Protein AF-A0A2E2VAG7-F1 (afdb_monomer)

Foldseek 3Di:
DDDDDDDDDDDDDDDDDPDDDPPQDQFLVRRGPDDWHQAPVRDTGNDVVPRFDQAPVRDTNDDWHAECQRDTNFPWHQFPVRDIFGQDPQQFTDDPQAARVRHGPDPWHQEPLRDTVDPALPAQLGNDHADPQADHNVRFHQELVRDTNDDWHQAPVRDTNDDWHQEPLRDTNDPADDPQAHNVRFGNADDPQADPSQAHPVRHRVDPCPPPPPPPWLQPDPEQEWEDDPQWIKHAYQFKFQKKKWAFAPKAFPAKADDLLVVQQWDWGADPRMIITHHPVSGIRGHGIDTNIGTDIPDGTPAIHPIWTDGSPPDPPDTDHHGYDDD

Nearest PDB structures (foldseek):
  2rtt-assembly1_A  TM=4.600E-01  e=1.835E-01  Streptomyces coelicolor
  8cgw-assembly2_B  TM=4.392E-01  e=5.163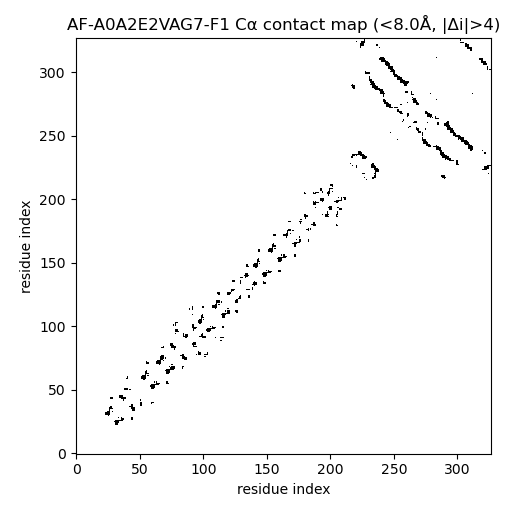E+00  Homo sapiens
  6tct-assembly2_C  TM=3.185E-01  e=1.763E+00  Vibrio cholerae O1 biovar El Tor str. N16961

Solvent-accessible surface area (backbone atoms only — not comparable to full-atom values): 19056 Å² total; per-residue (Å²): 137,85,86,87,87,89,84,85,91,78,87,81,89,86,79,80,88,86,76,87,76,84,76,83,44,61,20,67,82,70,37,78,73,45,78,31,45,58,38,86,70,70,52,59,41,77,57,81,86,74,52,57,50,70,20,64,81,74,35,57,60,46,86,43,46,62,25,66,56,70,40,61,65,47,76,25,36,45,42,75,84,71,45,72,44,61,45,48,98,74,64,34,32,86,54,95,58,28,12,17,86,56,37,66,80,46,84,46,44,65,31,89,61,62,31,56,66,41,84,35,59,71,35,100,51,30,71,41,74,70,54,91,81,35,67,44,78,87,66,30,38,58,22,65,80,68,37,68,60,46,84,42,44,61,22,65,80,69,35,58,63,46,84,42,45,62,29,92,58,70,38,59,62,48,87,44,46,56,93,54,33,39,74,86,70,46,49,66,27,83,58,97,66,33,54,98,62,7,26,13,91,66,69,36,68,61,40,86,47,80,79,56,62,89,63,82,59,21,68,75,47,60,81,35,25,35,38,76,57,96,36,36,29,27,27,12,34,90,53,38,39,38,29,40,36,30,32,50,36,71,33,53,53,80,35,44,50,49,43,45,37,42,75,35,56,33,54,50,46,49,56,96,34,31,39,40,33,40,29,95,82,73,36,52,35,75,52,46,54,39,48,42,33,32,42,46,52,82,46,72,59,76,45,59,41,80,56,44,46,36,51,76,78,80,49,96,85,60,66,66,78,52,42,62,60,78,135

Structure (mmCIF, N/CA/C/O backbone):
data_AF-A0A2E2VAG7-F1
#
_entry.id   AF-A0A2E2VAG7-F1
#
loop_
_atom_site.group_PDB
_atom_site.id
_atom_site.type_symbol
_atom_site.label_atom_id
_atom_site.label_alt_id
_atom_site.label_comp_id
_atom_site.label_asym_id
_atom_site.label_entity_id
_atom_site.label_seq_id
_atom_site.pdbx_PDB_ins_code
_atom_site.Cartn_x
_atom_site.Cartn_y
_atom_site.Cartn_z
_atom_site.occupancy
_atom_site.B_iso_or_equiv
_atom_site.auth_seq_id
_atom_site.auth_comp_id
_atom_site.auth_asym_id
_atom_site.auth_atom_id
_atom_site.pdbx_PDB_model_num
ATOM 1 N N . MET A 1 1 ? 89.274 -38.532 -57.440 1.00 37.31 1 MET A N 1
ATOM 2 C CA . MET A 1 1 ? 90.707 -38.163 -57.348 1.00 37.31 1 MET A CA 1
ATOM 3 C C . MET A 1 1 ? 90.871 -37.361 -56.057 1.00 37.31 1 MET A C 1
ATOM 5 O O . MET A 1 1 ? 90.337 -36.273 -55.999 1.00 37.31 1 MET A O 1
ATOM 9 N N . LYS A 1 2 ? 91.144 -38.018 -54.922 1.00 40.34 2 LYS A N 1
ATOM 10 C CA . LYS A 1 2 ? 92.457 -38.298 -54.288 1.00 40.34 2 LYS A CA 1
ATOM 11 C C . LYS A 1 2 ? 92.964 -37.155 -53.372 1.00 40.34 2 LYS A C 1
ATOM 13 O O . LYS A 1 2 ? 93.271 -36.086 -53.870 1.00 40.34 2 LYS A O 1
ATOM 18 N N . ASN A 1 3 ? 93.170 -37.525 -52.096 1.00 38.41 3 ASN A N 1
ATOM 19 C CA . ASN A 1 3 ? 94.048 -36.958 -51.044 1.00 38.41 3 ASN A CA 1
ATOM 20 C C . ASN A 1 3 ? 93.549 -35.707 -50.283 1.00 38.41 3 ASN A C 1
ATOM 22 O O . ASN A 1 3 ? 93.323 -34.685 -50.905 1.00 38.41 3 ASN A O 1
ATOM 26 N N . LEU A 1 4 ? 93.256 -35.682 -48.970 1.00 42.50 4 LEU A N 1
ATOM 27 C CA . LEU A 1 4 ? 93.821 -36.276 -47.733 1.00 42.50 4 LEU A CA 1
ATOM 28 C C . LEU A 1 4 ? 94.943 -35.425 -47.069 1.00 42.50 4 LEU A C 1
ATOM 30 O O . LEU A 1 4 ? 96.092 -35.508 -47.478 1.00 42.50 4 LEU A O 1
ATOM 34 N N . LYS A 1 5 ? 94.565 -34.765 -45.951 1.00 45.06 5 LYS A N 1
ATOM 35 C CA . LYS A 1 5 ? 95.261 -34.633 -44.640 1.00 45.06 5 LYS A CA 1
ATOM 36 C C . LYS A 1 5 ? 96.393 -33.602 -44.369 1.00 45.06 5 LYS A C 1
ATOM 38 O O . LYS A 1 5 ? 97.472 -33.674 -44.932 1.00 45.06 5 LYS A O 1
ATOM 43 N N . TYR A 1 6 ? 96.133 -32.836 -43.293 1.00 46.31 6 TYR A N 1
ATOM 44 C CA . TYR A 1 6 ? 96.991 -32.408 -42.160 1.00 46.31 6 TYR A CA 1
ATOM 45 C C . TYR A 1 6 ? 98.173 -31.433 -42.338 1.00 46.31 6 TYR A C 1
ATOM 47 O O . TYR A 1 6 ? 99.215 -31.797 -42.868 1.00 46.31 6 TYR A O 1
ATOM 55 N N . LEU A 1 7 ? 98.058 -30.278 -41.658 1.00 43.97 7 LEU A N 1
ATOM 56 C CA . LEU A 1 7 ? 99.143 -29.570 -40.947 1.00 43.97 7 LEU A CA 1
ATOM 57 C C . LEU A 1 7 ? 98.516 -28.614 -39.892 1.00 43.97 7 LEU A C 1
ATOM 59 O O . LEU A 1 7 ? 98.068 -27.529 -40.229 1.00 43.97 7 LEU A O 1
ATOM 63 N N . TYR A 1 8 ? 98.068 -29.093 -38.726 1.00 41.84 8 TYR A N 1
ATOM 64 C CA . TYR A 1 8 ? 98.728 -28.990 -37.406 1.00 41.84 8 TYR A CA 1
ATOM 65 C C . TYR A 1 8 ? 99.613 -27.741 -37.139 1.00 41.84 8 TYR A C 1
ATOM 67 O O . TYR A 1 8 ? 100.732 -27.657 -37.627 1.00 41.84 8 TYR A O 1
ATOM 75 N N . LEU A 1 9 ? 99.127 -26.908 -36.200 1.00 39.28 9 LEU A N 1
ATOM 76 C CA . LEU A 1 9 ? 99.807 -26.485 -34.955 1.00 39.28 9 LEU A CA 1
ATOM 77 C C . LEU A 1 9 ? 100.719 -25.234 -34.928 1.00 39.28 9 LEU A C 1
ATOM 79 O O . LEU A 1 9 ? 101.898 -25.303 -35.246 1.00 39.28 9 LEU A O 1
ATOM 83 N N . LEU A 1 10 ? 100.186 -24.157 -34.336 1.00 43.03 10 LEU A N 1
ATOM 84 C CA . LEU A 1 10 ? 100.815 -23.300 -33.305 1.00 43.03 10 LEU A CA 1
ATOM 85 C C . LEU A 1 10 ? 99.635 -22.540 -32.629 1.00 43.03 10 LEU A C 1
ATOM 87 O O . LEU A 1 10 ? 98.977 -21.757 -33.301 1.00 43.03 10 LEU A O 1
ATOM 91 N N . LEU A 1 11 ? 99.110 -22.868 -31.434 1.00 40.28 11 LEU A N 1
ATOM 92 C CA . LEU A 1 11 ? 99.683 -22.667 -30.086 1.00 40.28 11 LEU A CA 1
ATOM 93 C C . LEU A 1 11 ? 100.494 -21.346 -30.016 1.00 40.28 11 LEU A C 1
ATOM 95 O O . LEU A 1 11 ? 101.450 -21.216 -30.760 1.00 40.28 11 LEU A O 1
ATOM 99 N N . ILE A 1 12 ? 100.282 -20.359 -29.140 1.00 42.38 12 ILE A N 1
ATOM 100 C CA . ILE A 1 12 ? 99.463 -20.222 -27.932 1.00 42.38 12 ILE A CA 1
ATOM 101 C C . ILE A 1 12 ? 99.608 -18.747 -27.449 1.00 42.38 12 ILE A C 1
ATOM 103 O O . ILE A 1 12 ? 100.627 -18.124 -27.731 1.00 42.38 12 ILE A O 1
ATOM 107 N N . LEU A 1 13 ? 98.637 -18.244 -26.672 1.00 42.53 13 LEU A N 1
ATOM 108 C CA . LEU A 1 13 ? 98.739 -17.147 -25.680 1.00 42.53 13 LEU A CA 1
ATOM 109 C C . LEU A 1 13 ? 98.956 -15.683 -26.128 1.00 42.53 13 LEU A C 1
ATOM 111 O O . LEU A 1 13 ? 100.083 -15.207 -26.217 1.00 42.53 13 LEU A O 1
ATOM 115 N N . ILE A 1 14 ? 97.867 -14.903 -26.104 1.00 41.22 14 ILE A N 1
ATOM 116 C CA . ILE A 1 14 ? 97.858 -13.655 -25.322 1.00 41.22 14 ILE A CA 1
ATOM 117 C C . ILE A 1 14 ? 96.648 -13.716 -24.380 1.00 41.22 14 ILE A C 1
ATOM 119 O O . ILE A 1 14 ? 95.498 -13.658 -24.810 1.00 41.22 14 ILE A O 1
ATOM 123 N N . PHE A 1 15 ? 96.938 -13.920 -23.094 1.00 43.25 15 PHE A N 1
ATOM 124 C CA . PHE A 1 15 ? 96.010 -13.725 -21.985 1.00 43.25 15 PHE A CA 1
ATOM 125 C C . PHE A 1 15 ? 95.628 -12.241 -21.879 1.00 43.25 15 PHE A C 1
ATOM 127 O O . PHE A 1 15 ? 96.484 -11.370 -21.992 1.00 43.25 15 PHE A O 1
ATOM 134 N N . THR A 1 16 ? 94.340 -12.016 -21.610 1.00 50.53 16 THR A N 1
ATOM 135 C CA . THR A 1 16 ? 93.775 -10.943 -20.773 1.00 50.53 16 THR A CA 1
ATOM 136 C C . THR A 1 16 ? 94.294 -9.518 -20.964 1.00 50.53 16 THR A C 1
ATOM 138 O O . THR A 1 16 ? 95.325 -9.139 -20.425 1.00 50.53 16 THR A O 1
ATOM 141 N N . ASN A 1 17 ? 93.429 -8.689 -21.544 1.00 43.12 17 ASN A N 1
ATOM 142 C CA . ASN A 1 17 ? 93.014 -7.444 -20.900 1.00 43.12 17 ASN A CA 1
ATOM 143 C C . ASN A 1 17 ? 91.488 -7.355 -21.004 1.00 43.12 17 ASN A C 1
ATOM 145 O O . ASN A 1 17 ? 90.938 -6.670 -21.859 1.00 43.12 17 ASN A O 1
ATOM 149 N N . CYS A 1 18 ? 90.806 -8.131 -20.160 1.00 52.41 18 CYS A N 1
ATOM 150 C CA . CYS A 1 18 ? 89.467 -7.769 -19.729 1.00 52.41 18 CYS A CA 1
ATOM 151 C C . CYS A 1 18 ? 89.670 -6.967 -18.448 1.00 52.41 18 CYS A C 1
ATOM 153 O O . CYS A 1 18 ? 89.796 -7.537 -17.372 1.00 52.41 18 CYS A O 1
ATOM 155 N N . GLU A 1 19 ? 89.784 -5.656 -18.596 1.00 51.44 19 GLU A N 1
ATOM 156 C CA . GLU A 1 19 ? 89.452 -4.743 -17.519 1.00 51.44 19 GLU A CA 1
ATOM 157 C C . GLU A 1 19 ? 88.566 -3.637 -18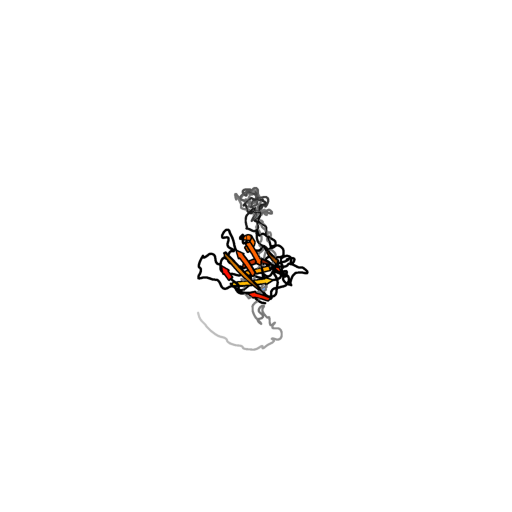.096 1.00 51.44 19 GLU A C 1
ATOM 159 O O . GLU A 1 19 ? 89.010 -2.783 -18.861 1.00 51.44 19 GLU A O 1
ATOM 164 N N . ASN A 1 20 ? 87.305 -3.709 -17.649 1.00 50.25 20 ASN A N 1
ATOM 165 C CA . ASN A 1 20 ? 86.349 -2.616 -17.459 1.00 50.25 20 ASN A CA 1
ATOM 166 C C . ASN A 1 20 ? 85.576 -2.220 -18.734 1.00 50.25 20 ASN A C 1
ATOM 168 O O . ASN A 1 20 ? 85.948 -1.290 -19.436 1.00 50.25 20 ASN A O 1
ATOM 172 N N . ASN A 1 21 ? 84.471 -2.881 -19.097 1.00 51.72 21 ASN A N 1
ATOM 173 C CA . ASN A 1 21 ? 83.234 -2.903 -18.308 1.00 51.72 21 ASN A CA 1
ATOM 174 C C . ASN A 1 21 ? 82.271 -3.995 -18.844 1.00 51.72 21 ASN A C 1
ATOM 176 O O . ASN A 1 21 ? 81.674 -3.774 -19.900 1.00 51.72 21 ASN A O 1
ATOM 180 N N . PRO A 1 22 ? 82.084 -5.162 -18.193 1.00 56.25 22 PRO A N 1
ATOM 181 C CA . PRO A 1 22 ? 80.921 -5.979 -18.489 1.00 56.25 22 PRO A CA 1
ATOM 182 C C . PRO A 1 22 ? 79.766 -5.252 -17.813 1.00 56.25 22 PRO A C 1
ATOM 184 O O . PRO A 1 22 ? 79.641 -5.297 -16.590 1.00 56.25 22 PRO A O 1
ATOM 187 N N . THR A 1 23 ? 78.961 -4.511 -18.570 1.00 59.12 23 THR A N 1
ATOM 188 C CA . THR A 1 23 ? 77.693 -4.035 -18.026 1.00 59.12 23 THR A CA 1
ATOM 189 C C . THR A 1 23 ? 76.886 -5.280 -17.704 1.00 59.12 23 THR A C 1
ATOM 191 O O . THR A 1 23 ? 76.315 -5.905 -18.593 1.00 59.12 23 THR A O 1
ATOM 194 N N . ILE A 1 24 ? 76.934 -5.679 -16.436 1.00 63.16 24 ILE A N 1
ATOM 195 C CA . ILE A 1 24 ? 75.985 -6.584 -15.816 1.00 63.16 24 ILE A CA 1
ATOM 196 C C . ILE A 1 24 ? 74.631 -5.927 -16.075 1.00 63.16 24 ILE A C 1
ATOM 198 O O . ILE A 1 24 ? 74.297 -4.933 -15.434 1.00 63.16 24 ILE A O 1
ATOM 202 N N . TYR A 1 25 ? 73.933 -6.396 -17.105 1.00 72.50 25 TYR A N 1
ATOM 203 C CA . TYR A 1 25 ? 72.609 -5.910 -17.447 1.00 72.50 25 TYR A CA 1
ATOM 204 C C . TYR A 1 25 ? 71.606 -6.882 -16.851 1.00 72.50 25 TYR A C 1
ATOM 206 O O . TYR A 1 25 ? 71.709 -8.098 -17.029 1.00 72.50 25 TYR A O 1
ATOM 214 N N . THR A 1 26 ? 70.691 -6.333 -16.073 1.00 82.06 26 THR A N 1
ATOM 215 C CA . THR A 1 26 ? 69.563 -7.065 -15.524 1.00 82.06 26 THR A CA 1
ATOM 216 C C . THR A 1 26 ? 68.420 -6.907 -16.514 1.00 82.06 26 THR A C 1
ATOM 218 O O . THR A 1 26 ? 68.099 -5.778 -16.880 1.00 82.06 26 THR A O 1
ATOM 221 N N . ASP A 1 27 ? 67.861 -8.024 -16.972 1.00 83.94 27 ASP A N 1
ATOM 222 C CA . ASP A 1 27 ? 66.704 -8.021 -17.866 1.00 83.94 27 ASP A CA 1
ATOM 223 C C . ASP A 1 27 ? 65.455 -7.491 -17.137 1.00 83.94 27 ASP A C 1
ATOM 225 O O . ASP A 1 27 ? 65.472 -7.293 -15.917 1.00 83.94 27 ASP A O 1
ATOM 229 N N . CYS A 1 28 ? 64.362 -7.228 -17.851 1.00 86.06 28 CYS A N 1
ATOM 230 C CA . CYS A 1 28 ? 63.181 -6.615 -17.230 1.00 86.06 28 CYS A CA 1
ATOM 231 C C . CYS A 1 28 ? 62.482 -7.520 -16.179 1.00 86.06 28 CYS A C 1
ATOM 233 O O . CYS A 1 28 ? 61.640 -7.035 -15.425 1.00 86.06 28 CYS A O 1
ATOM 235 N N . GLN A 1 29 ? 62.853 -8.809 -16.061 1.00 87.50 29 GLN A N 1
ATOM 236 C CA . GLN A 1 29 ? 62.373 -9.732 -15.015 1.00 87.50 29 GLN A CA 1
ATOM 237 C C . GLN A 1 29 ? 63.298 -9.774 -13.790 1.00 87.50 29 GLN A C 1
ATOM 239 O O . GLN A 1 29 ? 63.061 -10.534 -12.847 1.00 87.50 29 GLN A O 1
ATOM 244 N N . GLY A 1 30 ? 64.361 -8.969 -13.773 1.00 83.38 30 GLY A N 1
ATOM 245 C CA . GLY A 1 30 ? 65.314 -8.947 -12.670 1.00 83.38 30 GLY A CA 1
ATOM 246 C C . GLY A 1 30 ? 66.423 -9.999 -12.784 1.00 83.38 30 GLY A C 1
ATOM 247 O O . GLY A 1 30 ? 67.167 -10.187 -11.818 1.00 83.38 30 GLY A O 1
ATOM 248 N N . ILE A 1 31 ? 66.573 -10.681 -13.928 1.00 85.62 31 ILE A N 1
ATOM 249 C CA . ILE A 1 31 ? 67.579 -11.730 -14.122 1.00 85.62 31 ILE A CA 1
ATOM 250 C C . ILE A 1 31 ? 68.865 -11.126 -14.688 1.00 85.62 31 ILE A C 1
ATOM 252 O O . ILE A 1 31 ? 68.907 -10.549 -15.776 1.00 85.62 31 ILE A O 1
ATOM 256 N N . THR A 1 32 ? 69.964 -11.303 -13.957 1.00 86.06 32 THR A N 1
ATOM 257 C CA . THR A 1 32 ? 71.296 -10.888 -14.400 1.00 86.06 32 THR A CA 1
ATOM 258 C C . THR A 1 32 ? 71.714 -11.638 -15.668 1.00 86.06 32 THR A C 1
ATOM 260 O O . THR A 1 32 ? 71.835 -12.863 -15.648 1.00 86.06 32 THR A O 1
ATOM 263 N N . ASN A 1 33 ? 72.002 -10.904 -16.745 1.00 79.19 33 ASN A N 1
ATOM 264 C CA . ASN A 1 33 ? 72.245 -11.417 -18.101 1.00 79.19 33 ASN A CA 1
ATOM 265 C C . ASN A 1 33 ? 71.057 -12.188 -18.715 1.00 79.19 33 ASN A C 1
ATOM 267 O O . ASN A 1 33 ? 71.270 -13.048 -19.572 1.00 79.19 33 ASN A O 1
ATOM 271 N N . GLY A 1 34 ? 69.826 -11.922 -18.270 1.00 78.31 34 GLY A N 1
ATOM 272 C CA . GLY A 1 34 ? 68.623 -12.435 -18.927 1.00 78.31 34 GLY A CA 1
ATOM 273 C C . GLY A 1 34 ? 68.382 -11.793 -20.304 1.00 78.31 34 GLY A C 1
ATOM 274 O O . GLY A 1 34 ? 69.034 -10.810 -20.662 1.00 78.31 34 GLY A O 1
ATOM 275 N N . LEU A 1 35 ? 67.481 -12.388 -21.094 1.00 83.69 35 LEU A N 1
ATOM 276 C CA . LEU A 1 35 ? 67.161 -11.950 -22.465 1.00 83.69 35 LEU A CA 1
ATOM 277 C C . LEU A 1 35 ? 65.801 -11.248 -22.577 1.00 83.69 35 LEU A C 1
ATOM 279 O O . LEU A 1 35 ? 65.440 -10.848 -23.677 1.00 83.69 35 LEU A O 1
ATOM 283 N N . SER A 1 36 ? 65.047 -11.130 -21.482 1.00 85.06 36 SER A N 1
ATOM 284 C CA . SER A 1 36 ? 63.710 -10.532 -21.508 1.00 85.06 36 SER A CA 1
ATOM 285 C C . SER A 1 36 ? 63.811 -9.017 -21.684 1.00 85.06 36 SER A C 1
ATOM 287 O O . SER A 1 36 ? 64.532 -8.344 -20.940 1.00 85.06 36 SER A O 1
ATOM 289 N N . ILE A 1 37 ? 63.094 -8.473 -22.658 1.00 83.62 37 ILE A N 1
ATOM 290 C CA . ILE A 1 37 ? 63.049 -7.047 -22.968 1.00 83.62 37 ILE A CA 1
ATOM 291 C C . ILE A 1 37 ? 61.619 -6.572 -22.720 1.00 83.62 37 ILE A C 1
ATOM 293 O O . ILE A 1 37 ? 60.661 -7.259 -23.050 1.00 83.62 37 ILE A O 1
ATOM 297 N N . GLU A 1 38 ? 61.484 -5.418 -22.074 1.00 85.19 38 GLU A N 1
ATOM 298 C CA . GLU A 1 38 ? 60.178 -4.804 -21.856 1.00 85.19 38 GLU A CA 1
ATOM 299 C C . GLU A 1 38 ? 59.708 -4.198 -23.181 1.00 85.19 38 GLU A C 1
ATOM 301 O O . GLU A 1 38 ? 60.416 -3.370 -23.765 1.00 85.19 38 GLU A O 1
ATOM 306 N N . ASP A 1 39 ? 58.551 -4.639 -23.673 1.00 85.44 39 ASP A N 1
ATOM 307 C CA . ASP A 1 39 ? 57.909 -4.052 -24.842 1.00 85.44 39 ASP A CA 1
ATOM 308 C C . ASP A 1 39 ? 57.373 -2.642 -24.524 1.00 85.44 39 ASP A C 1
ATOM 310 O O . ASP A 1 39 ? 57.364 -2.175 -23.381 1.00 85.44 39 ASP A O 1
ATOM 314 N N . ASN A 1 40 ? 56.898 -1.921 -25.540 1.00 84.88 40 ASN A N 1
ATOM 315 C CA . ASN A 1 40 ? 56.401 -0.553 -25.345 1.00 84.88 40 ASN A CA 1
ATOM 316 C C . ASN A 1 40 ? 55.066 -0.473 -24.570 1.00 84.88 40 ASN A C 1
ATOM 318 O O . ASN A 1 40 ? 54.562 0.631 -24.348 1.00 84.88 40 ASN A O 1
ATOM 322 N N . CYS A 1 41 ? 54.507 -1.613 -24.153 1.00 84.88 41 CYS A N 1
ATOM 323 C CA . CYS A 1 41 ? 53.318 -1.740 -23.316 1.00 84.88 41 CYS A CA 1
ATOM 324 C C . CYS A 1 41 ? 53.622 -2.250 -21.903 1.00 84.88 41 CYS A C 1
ATOM 326 O O . CYS A 1 41 ? 52.697 -2.411 -21.102 1.00 84.88 41 CYS A O 1
ATOM 328 N N . GLY A 1 42 ? 54.897 -2.453 -21.567 1.00 83.06 42 GLY A N 1
ATOM 329 C CA . GLY A 1 42 ? 55.330 -2.888 -20.244 1.00 83.06 42 GLY A CA 1
ATOM 330 C C . GLY A 1 42 ? 55.285 -4.402 -20.032 1.00 83.06 42 GLY A C 1
ATOM 331 O O . GLY A 1 42 ? 55.404 -4.859 -18.892 1.00 83.06 42 GLY A O 1
ATOM 332 N N . ILE A 1 43 ? 55.094 -5.198 -21.089 1.00 86.94 43 ILE A N 1
ATOM 333 C CA . ILE A 1 43 ? 55.193 -6.656 -21.010 1.00 86.94 43 ILE A CA 1
ATOM 334 C C . ILE A 1 43 ? 56.657 -7.040 -21.151 1.00 86.94 43 ILE A C 1
ATOM 336 O O . ILE A 1 43 ? 57.343 -6.673 -22.097 1.00 86.94 43 ILE A O 1
ATOM 340 N N . CYS A 1 44 ? 57.141 -7.780 -20.165 1.00 89.12 44 CYS A N 1
ATOM 341 C CA . CYS A 1 44 ? 58.526 -8.186 -20.087 1.00 89.12 44 CYS A CA 1
ATOM 342 C C . CYS A 1 44 ? 58.693 -9.661 -20.463 1.00 89.12 44 CYS A C 1
ATOM 344 O O . CYS A 1 44 ? 58.575 -10.550 -19.607 1.00 89.12 44 CYS A O 1
ATOM 346 N N . ASP A 1 45 ? 59.008 -9.921 -21.728 1.00 85.69 45 ASP A N 1
ATOM 347 C CA . ASP A 1 45 ? 59.354 -11.252 -22.220 1.00 85.69 45 ASP A CA 1
ATOM 348 C C . ASP A 1 45 ? 60.334 -11.185 -23.414 1.00 85.69 45 ASP A C 1
ATOM 350 O O . ASP A 1 45 ? 61.102 -10.237 -23.538 1.00 85.69 45 ASP A O 1
ATOM 354 N N . ASN A 1 46 ? 60.455 -12.253 -24.201 1.00 87.06 46 ASN A N 1
ATOM 355 C CA . ASN A 1 46 ? 61.361 -12.326 -25.356 1.00 87.06 46 ASN A CA 1
ATOM 356 C C . ASN A 1 46 ? 60.634 -12.920 -26.578 1.00 87.06 46 ASN A C 1
ATOM 358 O O . ASN A 1 46 ? 61.259 -13.539 -27.444 1.00 87.06 46 ASN A O 1
ATOM 362 N N . ASP A 1 47 ? 59.305 -12.824 -26.600 1.00 84.06 47 ASP A N 1
ATOM 363 C CA . ASP A 1 47 ? 58.455 -13.290 -27.683 1.00 84.06 47 ASP A CA 1
ATOM 364 C C . ASP A 1 47 ? 57.985 -12.099 -28.529 1.00 84.06 47 ASP A C 1
ATOM 366 O O . ASP A 1 47 ? 56.918 -11.553 -28.295 1.00 84.06 47 ASP A O 1
ATOM 370 N N . PRO A 1 48 ? 58.695 -11.740 -29.611 1.00 83.56 48 PRO A N 1
ATOM 371 C CA . PRO A 1 48 ? 58.329 -10.578 -30.419 1.00 83.56 48 PRO A CA 1
ATOM 372 C C . PRO A 1 48 ? 56.970 -10.709 -31.135 1.00 83.56 48 PRO A C 1
ATOM 374 O O . PRO A 1 48 ? 56.578 -9.817 -31.884 1.00 83.56 48 PRO A O 1
ATOM 377 N N . THR A 1 49 ? 56.272 -11.844 -31.006 1.00 85.81 49 THR A N 1
ATOM 378 C CA . THR A 1 49 ? 54.939 -12.045 -31.587 1.00 85.81 49 THR A CA 1
ATOM 379 C C . THR A 1 49 ? 53.807 -11.500 -30.722 1.00 85.81 49 THR A C 1
ATOM 381 O O . THR A 1 49 ? 52.711 -11.296 -31.249 1.00 85.81 49 THR A O 1
ATOM 384 N N . ASN A 1 50 ? 54.053 -11.268 -29.430 1.00 79.44 50 ASN A N 1
ATOM 385 C CA . ASN A 1 50 ? 53.089 -10.656 -28.520 1.00 79.44 50 ASN A CA 1
ATOM 386 C C . ASN A 1 50 ? 53.413 -9.184 -28.203 1.00 79.44 50 ASN A C 1
ATOM 388 O O . ASN A 1 50 ? 52.583 -8.533 -27.565 1.00 79.44 50 ASN A O 1
ATOM 392 N N . ASP A 1 51 ? 54.549 -8.674 -28.699 1.00 85.31 51 ASP A N 1
ATOM 393 C CA . ASP A 1 51 ? 54.916 -7.261 -28.654 1.00 85.31 51 ASP A CA 1
ATOM 394 C C . ASP A 1 51 ? 53.756 -6.409 -29.168 1.00 85.31 51 ASP A C 1
ATOM 396 O O . ASP A 1 51 ? 53.274 -6.561 -30.300 1.00 85.31 51 ASP A O 1
ATOM 400 N N . CYS A 1 52 ? 53.304 -5.479 -28.336 1.00 86.19 52 CYS A N 1
ATOM 401 C CA . CYS A 1 52 ? 52.203 -4.625 -28.729 1.00 86.19 52 CYS A CA 1
ATOM 402 C C . CYS A 1 52 ? 52.583 -3.714 -29.908 1.00 86.19 52 CYS A C 1
ATOM 404 O O . CYS A 1 52 ? 53.712 -3.237 -30.031 1.00 86.19 52 CYS A O 1
ATOM 406 N N . THR A 1 53 ? 51.620 -3.432 -30.786 1.00 88.69 53 THR A N 1
ATOM 407 C CA . THR A 1 53 ? 51.808 -2.534 -31.930 1.00 88.69 53 THR A CA 1
ATOM 408 C C . THR A 1 53 ? 51.232 -1.154 -31.659 1.00 88.69 53 THR A C 1
ATOM 410 O O . THR A 1 53 ? 50.360 -0.972 -30.809 1.00 88.69 53 THR A O 1
ATOM 413 N N . LEU A 1 54 ? 51.717 -0.172 -32.410 1.00 88.75 54 LEU A N 1
ATOM 414 C CA . LEU A 1 54 ? 51.186 1.179 -32.386 1.00 88.75 54 LEU A CA 1
ATOM 415 C C . LEU A 1 54 ? 49.829 1.227 -33.100 1.00 88.75 54 LEU A C 1
ATOM 417 O O . LEU A 1 54 ? 49.722 0.785 -34.244 1.00 88.75 54 LEU A O 1
ATOM 421 N N . ASP A 1 55 ? 48.818 1.788 -32.447 1.00 88.50 55 ASP A N 1
ATOM 422 C CA . ASP A 1 55 ? 47.548 2.103 -33.094 1.00 88.50 55 ASP A CA 1
ATOM 423 C C . ASP A 1 55 ? 47.649 3.387 -33.942 1.00 88.50 55 ASP A C 1
ATOM 425 O O . ASP A 1 55 ? 48.667 4.090 -33.937 1.00 88.50 55 ASP A O 1
ATOM 429 N N . CYS A 1 56 ? 46.598 3.728 -34.693 1.00 90.88 56 CYS A N 1
ATOM 430 C CA . CYS A 1 56 ? 46.647 4.908 -35.564 1.00 90.88 56 CYS A CA 1
ATOM 431 C C . CYS A 1 56 ? 46.740 6.254 -34.807 1.00 90.88 56 CYS A C 1
ATOM 433 O O . CYS A 1 56 ? 47.049 7.274 -35.425 1.00 90.88 56 CYS A O 1
ATOM 435 N N . ASN A 1 57 ? 46.517 6.268 -33.484 1.00 90.50 57 ASN A N 1
ATOM 436 C CA . ASN A 1 57 ? 46.652 7.433 -32.605 1.00 90.50 57 ASN A CA 1
ATOM 437 C C . ASN A 1 57 ? 48.032 7.510 -31.941 1.00 90.50 57 ASN A C 1
ATOM 439 O O . ASN A 1 57 ? 48.260 8.342 -31.061 1.00 90.50 57 ASN A O 1
ATOM 443 N N . ASN A 1 58 ? 48.976 6.681 -32.380 1.00 87.62 58 ASN A N 1
ATOM 444 C CA . ASN A 1 58 ? 50.302 6.565 -31.792 1.00 87.62 58 ASN A CA 1
ATOM 445 C C . ASN A 1 58 ? 50.289 6.063 -30.338 1.00 87.62 58 ASN A C 1
ATOM 447 O O . ASN A 1 58 ? 51.181 6.409 -29.560 1.00 87.62 58 ASN A O 1
ATOM 451 N N . THR A 1 59 ? 49.307 5.235 -29.971 1.00 89.75 59 THR A N 1
ATOM 452 C CA . THR A 1 59 ? 49.251 4.573 -28.663 1.00 89.75 59 THR A CA 1
ATOM 453 C C . THR A 1 59 ? 49.657 3.110 -28.803 1.00 89.75 59 THR A C 1
ATOM 455 O O . THR A 1 59 ? 49.073 2.358 -29.582 1.00 89.75 59 THR A O 1
ATOM 458 N N . TRP A 1 60 ? 50.677 2.694 -28.052 1.00 88.19 60 TRP A N 1
ATOM 459 C CA . TRP A 1 60 ? 51.123 1.301 -28.008 1.00 88.19 60 TRP A CA 1
ATOM 460 C C . TRP A 1 60 ? 50.059 0.423 -27.343 1.00 88.19 60 TRP A C 1
ATOM 462 O O . TRP A 1 60 ? 49.564 0.759 -26.268 1.00 88.19 60 TRP A O 1
ATOM 472 N N . GLY A 1 61 ? 49.669 -0.668 -28.008 1.00 84.00 61 GLY A N 1
ATOM 473 C CA . GLY A 1 61 ? 48.614 -1.572 -27.536 1.00 84.00 61 GLY A CA 1
ATOM 474 C C . GLY A 1 61 ? 47.196 -0.995 -27.620 1.00 84.00 61 GLY A C 1
ATOM 475 O O . GLY A 1 61 ? 46.262 -1.593 -27.088 1.00 84.00 61 GLY A O 1
ATOM 476 N N . GLY A 1 62 ? 47.022 0.161 -28.267 1.00 85.00 62 GLY A N 1
ATOM 477 C CA . GLY A 1 62 ? 45.708 0.734 -28.536 1.00 85.00 62 GLY A CA 1
ATOM 478 C C . GLY A 1 62 ? 44.939 -0.043 -29.611 1.00 85.00 62 GLY A C 1
ATOM 479 O O . GLY A 1 62 ? 45.511 -0.816 -30.377 1.00 85.00 62 GLY A O 1
ATOM 480 N N . THR A 1 63 ? 43.626 0.174 -29.678 1.00 88.38 63 THR A N 1
ATOM 481 C CA . THR A 1 63 ? 42.726 -0.496 -30.637 1.00 88.38 63 THR A CA 1
ATOM 482 C C . THR A 1 63 ? 42.198 0.449 -31.718 1.00 88.38 63 THR A C 1
ATOM 484 O O . THR A 1 63 ? 41.241 0.108 -32.408 1.00 88.38 63 THR A O 1
ATOM 487 N N . SER A 1 64 ? 42.740 1.667 -31.833 1.00 90.81 64 SER A N 1
ATOM 488 C CA . SER A 1 64 ? 42.251 2.647 -32.808 1.00 90.81 64 SER A CA 1
ATOM 489 C C . SER A 1 64 ? 42.686 2.260 -34.225 1.00 90.81 64 SER A C 1
ATOM 491 O O . SER A 1 64 ? 43.882 2.098 -34.485 1.00 90.81 64 SER A O 1
ATOM 493 N N . GLU A 1 65 ? 41.734 2.187 -35.156 1.00 88.62 65 GLU A N 1
ATOM 494 C CA . GLU A 1 65 ? 41.976 1.874 -36.571 1.00 88.62 65 GLU A CA 1
ATOM 495 C C . GLU A 1 65 ? 41.590 3.040 -37.488 1.00 88.62 65 GLU A C 1
ATOM 497 O O . GLU A 1 65 ? 40.786 3.899 -37.122 1.00 88.62 65 GLU A O 1
ATOM 502 N N . TYR A 1 66 ? 42.182 3.091 -38.682 1.00 89.62 66 TYR A N 1
ATOM 503 C CA . TYR A 1 66 ? 41.758 4.032 -39.717 1.00 89.62 66 TYR A CA 1
ATOM 504 C C . TYR A 1 66 ? 40.429 3.584 -40.325 1.00 89.62 66 TYR A C 1
ATOM 506 O O . TYR A 1 66 ? 40.261 2.412 -40.658 1.00 89.62 66 TYR A O 1
ATOM 514 N N . ASP A 1 67 ? 39.518 4.529 -40.524 1.00 89.25 67 ASP A N 1
ATOM 515 C CA . ASP A 1 67 ? 38.290 4.291 -41.277 1.00 89.25 67 ASP A CA 1
ATOM 516 C C . ASP A 1 67 ? 38.531 4.254 -42.799 1.00 89.25 67 ASP A C 1
ATOM 518 O O . ASP A 1 67 ? 39.653 4.435 -43.288 1.00 89.25 67 ASP A O 1
ATOM 522 N N . GLY A 1 68 ? 37.465 4.043 -43.581 1.00 86.81 68 GLY A N 1
ATOM 523 C CA . GLY A 1 68 ? 37.539 4.019 -45.047 1.00 86.81 68 GLY A CA 1
ATOM 524 C C . GLY A 1 68 ? 37.964 5.355 -45.671 1.00 86.81 68 GLY A C 1
ATOM 525 O O . GLY A 1 68 ? 38.338 5.395 -46.841 1.00 86.81 68 GLY A O 1
ATOM 526 N N . CYS A 1 69 ? 37.947 6.435 -44.892 1.00 90.50 69 CYS A N 1
ATOM 527 C CA . CYS A 1 69 ? 38.370 7.773 -45.278 1.00 90.50 69 CYS A CA 1
ATOM 528 C C . CYS A 1 69 ? 39.804 8.115 -44.848 1.00 90.50 69 CYS A C 1
ATOM 530 O O . CYS A 1 69 ? 40.302 9.193 -45.181 1.00 90.50 69 CYS A O 1
ATOM 532 N N . GLY A 1 70 ? 40.480 7.222 -44.121 1.00 87.62 70 GLY A N 1
ATOM 533 C CA . GLY A 1 70 ? 41.827 7.450 -43.609 1.00 87.62 70 GLY A CA 1
ATOM 534 C C . GLY A 1 70 ? 41.877 8.322 -42.352 1.00 87.62 70 GLY A C 1
ATOM 535 O O . GLY A 1 70 ? 42.932 8.878 -42.046 1.00 87.62 70 GLY A O 1
ATOM 536 N N . ILE A 1 71 ? 40.774 8.443 -41.609 1.00 90.56 71 ILE A N 1
ATOM 537 C CA . ILE A 1 71 ? 40.731 9.111 -40.305 1.00 90.56 71 ILE A CA 1
ATOM 538 C C . ILE A 1 71 ? 40.879 8.060 -39.204 1.00 90.56 71 ILE A C 1
ATOM 540 O O . ILE A 1 71 ? 40.162 7.062 -39.170 1.00 90.56 71 ILE A O 1
ATOM 544 N N . CYS A 1 72 ? 41.821 8.281 -38.288 1.00 93.00 72 CYS A N 1
ATOM 545 C CA . CYS A 1 72 ? 42.027 7.393 -37.150 1.00 93.00 72 CYS A CA 1
ATOM 546 C C . CYS A 1 72 ? 40.850 7.461 -36.164 1.00 93.00 72 CYS A C 1
ATOM 548 O O . CYS A 1 72 ? 40.498 8.545 -35.700 1.00 93.00 72 CYS A O 1
ATOM 550 N N . GLY A 1 73 ? 40.257 6.310 -35.836 1.00 86.00 73 GLY A N 1
ATOM 551 C CA . GLY A 1 73 ? 39.085 6.196 -34.964 1.00 86.00 73 GLY A CA 1
ATOM 552 C C . GLY A 1 73 ? 37.801 6.780 -35.562 1.00 86.00 73 GLY A C 1
ATOM 553 O O . GLY A 1 73 ? 36.845 7.019 -34.826 1.00 86.00 73 GLY A O 1
ATOM 554 N N . GLY A 1 74 ? 37.792 7.060 -36.868 1.00 88.62 74 GLY A N 1
ATOM 555 C CA . GLY A 1 74 ? 36.621 7.564 -37.573 1.00 88.62 74 GLY A CA 1
ATOM 556 C C . GLY A 1 74 ? 35.626 6.460 -37.942 1.00 88.62 74 GLY A C 1
ATOM 557 O O . GLY A 1 74 ? 35.854 5.273 -37.714 1.00 88.62 74 GLY A O 1
ATOM 558 N N . SER A 1 75 ? 34.499 6.864 -38.521 1.00 89.44 75 SER A N 1
ATOM 559 C CA . SER A 1 75 ? 33.452 5.968 -39.031 1.00 89.44 75 SER A CA 1
ATOM 560 C C . SER A 1 75 ? 33.136 6.224 -40.509 1.00 89.44 75 SER A C 1
ATOM 562 O O . SER A 1 75 ? 32.124 5.751 -41.026 1.00 89.44 75 SER A O 1
ATOM 564 N N . GLY A 1 76 ? 33.982 6.978 -41.210 1.00 92.19 76 GLY A N 1
ATOM 565 C CA . GLY A 1 76 ? 33.808 7.306 -42.615 1.00 92.19 76 GLY A CA 1
ATOM 566 C C . GLY A 1 76 ? 33.958 6.097 -43.537 1.00 92.19 76 GLY A C 1
ATOM 567 O O . GLY A 1 76 ? 34.763 5.191 -43.301 1.00 92.19 76 GLY A O 1
ATOM 568 N N . LYS A 1 77 ? 33.183 6.093 -44.623 1.00 91.94 77 LYS A N 1
ATOM 569 C CA . LYS A 1 77 ? 33.252 5.099 -45.701 1.00 91.94 77 LYS A CA 1
ATOM 570 C C . LYS A 1 77 ? 33.432 5.798 -47.043 1.00 91.94 77 LYS A C 1
ATOM 572 O O . LYS A 1 77 ? 33.039 6.950 -47.213 1.00 91.94 77 LYS A O 1
ATOM 577 N N . LEU A 1 78 ? 34.015 5.087 -48.004 1.00 91.88 78 LEU A N 1
ATOM 578 C CA . LEU A 1 78 ? 34.038 5.549 -49.388 1.00 91.88 78 LEU A CA 1
ATOM 579 C C . LEU A 1 78 ? 32.693 5.257 -50.051 1.00 91.88 78 LEU A C 1
ATOM 581 O O . LEU A 1 78 ? 32.174 4.148 -49.927 1.00 91.88 78 LEU A O 1
ATOM 585 N N . ASN A 1 79 ? 32.161 6.238 -50.774 1.00 90.88 79 ASN A N 1
ATOM 586 C CA . ASN A 1 79 ? 31.015 6.052 -51.650 1.00 90.88 79 ASN A CA 1
ATOM 587 C C . ASN A 1 79 ? 31.399 5.337 -52.948 1.00 90.88 79 ASN A C 1
ATOM 589 O O . ASN A 1 79 ? 32.559 4.977 -53.174 1.00 90.88 79 ASN A O 1
ATOM 593 N N . CYS A 1 80 ? 30.411 5.106 -53.809 1.00 92.75 80 CYS A N 1
ATOM 594 C CA . CYS A 1 80 ? 30.612 4.331 -55.036 1.00 92.75 80 CYS A CA 1
ATOM 595 C C . CYS A 1 80 ? 31.421 5.083 -56.095 1.00 92.75 80 CYS A C 1
ATOM 597 O O . CYS A 1 80 ? 31.883 4.471 -57.057 1.00 92.75 80 CYS A O 1
ATOM 599 N N . ASP A 1 81 ? 31.637 6.378 -55.868 1.00 92.44 81 ASP A N 1
ATOM 600 C CA . ASP A 1 81 ? 32.496 7.263 -56.645 1.00 92.44 81 ASP A CA 1
ATOM 601 C C . ASP A 1 81 ? 33.874 7.469 -55.978 1.00 92.44 81 ASP A C 1
ATOM 603 O O . ASP A 1 81 ? 34.656 8.319 -56.404 1.00 92.44 81 ASP A O 1
ATOM 607 N N . ASN A 1 82 ? 34.208 6.663 -54.957 1.00 89.94 82 ASN A N 1
ATOM 608 C CA . ASN A 1 82 ? 35.450 6.729 -54.177 1.00 89.94 82 ASN A CA 1
ATOM 609 C C . ASN A 1 82 ? 35.655 8.045 -53.399 1.00 89.94 82 ASN A C 1
ATOM 611 O O . ASN A 1 82 ? 36.784 8.376 -53.028 1.00 89.94 82 ASN A O 1
ATOM 615 N N . GLU A 1 83 ? 34.584 8.777 -53.106 1.00 91.62 83 GLU A N 1
ATOM 616 C CA . GLU A 1 83 ? 34.608 9.954 -52.241 1.00 91.62 83 GLU A CA 1
ATOM 617 C C . GLU A 1 83 ? 34.333 9.565 -50.787 1.00 91.62 83 GLU A C 1
ATOM 619 O O . GLU A 1 83 ? 33.551 8.662 -50.496 1.00 91.62 83 GLU A O 1
ATOM 624 N N . CYS A 1 84 ? 34.987 10.248 -49.851 1.00 92.31 84 CYS A N 1
ATOM 625 C CA . CYS A 1 84 ? 34.766 10.015 -48.430 1.00 92.31 84 CYS A CA 1
ATOM 626 C C . CYS A 1 84 ? 33.424 10.598 -47.972 1.00 92.31 84 CYS A C 1
ATOM 628 O O . CYS A 1 84 ? 33.181 11.796 -48.132 1.00 92.31 84 CYS A O 1
ATOM 630 N N . VAL A 1 85 ? 32.614 9.772 -47.307 1.00 92.62 85 VAL A N 1
ATOM 631 C CA . VAL A 1 85 ? 31.357 10.166 -46.671 1.00 92.62 85 VAL A CA 1
ATOM 632 C C . VAL A 1 85 ? 31.379 9.740 -45.207 1.00 92.62 85 VAL A C 1
ATOM 634 O O . VAL A 1 85 ? 31.608 8.575 -44.877 1.00 92.62 85 VAL A O 1
ATOM 637 N N . ASN A 1 86 ? 31.118 10.697 -44.320 1.00 91.75 86 ASN A N 1
ATOM 638 C CA . ASN A 1 86 ? 30.963 10.441 -42.893 1.00 91.75 86 ASN A CA 1
ATOM 639 C C . ASN A 1 86 ? 29.478 10.303 -42.546 1.00 91.75 86 ASN A C 1
ATOM 641 O O . ASN A 1 86 ? 28.659 11.042 -43.105 1.00 91.75 86 ASN A O 1
ATOM 645 N N . PRO A 1 87 ? 29.120 9.401 -41.619 1.00 92.25 87 PRO A N 1
ATOM 646 C CA . PRO A 1 87 ? 27.748 9.297 -41.161 1.00 92.25 87 PRO A CA 1
ATOM 647 C C . PRO A 1 87 ? 27.343 10.544 -40.364 1.00 92.25 87 PRO A C 1
ATOM 649 O O . PRO A 1 87 ? 28.180 11.250 -39.794 1.00 92.25 87 PRO A O 1
ATOM 652 N N . ASN A 1 88 ? 26.041 10.815 -40.317 1.00 90.06 88 ASN A N 1
ATOM 653 C CA . ASN A 1 88 ? 25.481 11.850 -39.454 1.00 90.06 88 ASN A CA 1
ATOM 654 C C . ASN A 1 88 ? 25.512 11.437 -37.967 1.00 90.06 88 ASN A C 1
ATOM 656 O O . ASN A 1 88 ? 25.957 10.348 -37.610 1.00 90.06 88 ASN A O 1
ATOM 660 N N . GLU A 1 89 ? 25.002 12.302 -37.088 1.00 88.81 89 GLU A N 1
ATOM 661 C CA . GLU A 1 89 ? 24.923 12.051 -35.638 1.00 88.81 89 GLU A CA 1
ATOM 662 C C . GLU A 1 89 ? 24.142 10.780 -35.253 1.00 88.81 89 GLU A C 1
ATOM 664 O O . GLU A 1 89 ? 24.413 10.189 -34.212 1.00 88.81 89 GLU A O 1
ATOM 669 N N . ASN A 1 90 ? 23.237 10.320 -36.121 1.00 86.94 90 ASN A N 1
ATOM 670 C CA . ASN A 1 90 ? 22.449 9.099 -35.943 1.00 86.94 90 ASN A CA 1
ATOM 671 C C . ASN A 1 90 ? 23.084 7.874 -36.632 1.00 86.94 90 ASN A C 1
ATOM 673 O O . ASN A 1 90 ? 22.455 6.823 -36.715 1.00 86.94 90 ASN A O 1
ATOM 677 N N . GLY A 1 91 ? 24.309 7.996 -37.155 1.00 89.62 91 GLY A N 1
ATOM 678 C CA . GLY A 1 91 ? 25.028 6.900 -37.809 1.00 89.62 91 GLY A CA 1
ATOM 679 C C . GLY A 1 91 ? 24.617 6.623 -39.259 1.00 89.62 91 GLY A C 1
ATOM 680 O O . GLY A 1 91 ? 25.100 5.653 -39.836 1.00 89.62 91 GLY A O 1
ATOM 681 N N . ASN A 1 92 ? 23.763 7.452 -39.868 1.00 92.31 92 ASN A N 1
ATOM 682 C CA . ASN A 1 92 ? 23.307 7.238 -41.244 1.00 92.31 92 ASN A CA 1
ATOM 683 C C . ASN A 1 92 ? 24.236 7.911 -42.253 1.00 92.31 92 ASN A C 1
ATOM 685 O O . ASN A 1 92 ? 24.585 9.085 -42.089 1.00 92.31 92 ASN A O 1
ATOM 689 N N . TYR A 1 93 ? 24.547 7.214 -43.341 1.00 93.19 93 TYR A N 1
ATOM 690 C CA . TYR A 1 93 ? 25.228 7.808 -44.487 1.00 93.19 93 TYR A CA 1
ATOM 691 C C . TYR A 1 93 ? 24.209 8.510 -45.395 1.00 93.19 93 TYR A C 1
ATOM 693 O O . TYR A 1 93 ? 23.157 7.958 -45.710 1.00 93.19 93 TYR A O 1
ATOM 701 N N . ILE A 1 94 ? 24.495 9.759 -45.775 1.00 88.31 94 ILE A N 1
ATOM 702 C CA . ILE A 1 94 ? 23.615 10.580 -46.619 1.00 88.31 94 ILE A CA 1
ATOM 703 C C . ILE A 1 94 ? 24.345 10.872 -47.924 1.00 88.31 94 ILE A C 1
ATOM 705 O O . ILE A 1 94 ? 25.071 11.859 -48.036 1.00 88.31 94 ILE A O 1
ATOM 709 N N . ASP A 1 95 ? 24.149 10.002 -48.904 1.00 90.44 95 ASP A N 1
ATOM 710 C CA . ASP A 1 95 ? 24.731 10.130 -50.232 1.00 90.44 95 ASP A CA 1
ATOM 711 C C . ASP A 1 95 ? 23.817 9.448 -51.261 1.00 90.44 95 ASP A C 1
ATOM 713 O O . ASP A 1 95 ? 23.086 8.522 -50.932 1.00 90.44 95 ASP A O 1
ATOM 717 N N . ASN A 1 96 ? 23.808 9.934 -52.504 1.00 87.00 96 ASN A N 1
ATOM 718 C CA . ASN A 1 96 ? 22.898 9.415 -53.534 1.00 87.00 96 ASN A CA 1
ATOM 719 C C . ASN A 1 96 ? 23.389 8.108 -54.182 1.00 87.00 96 ASN A C 1
ATOM 721 O O . ASN A 1 96 ? 22.632 7.488 -54.930 1.00 87.00 96 ASN A O 1
ATOM 725 N N . SER A 1 97 ? 24.656 7.735 -53.980 1.00 88.69 97 SER A N 1
ATOM 726 C CA . SER A 1 97 ? 25.283 6.564 -54.604 1.00 88.69 97 SER A CA 1
ATOM 727 C C . SER A 1 97 ? 25.281 5.322 -53.701 1.00 88.69 97 SER A C 1
ATOM 729 O O . SER A 1 97 ? 25.401 4.206 -54.205 1.00 88.69 97 SER A O 1
ATOM 731 N N . MET A 1 98 ? 25.088 5.492 -52.392 1.00 90.12 98 MET A N 1
ATOM 732 C CA . MET A 1 98 ? 25.013 4.424 -51.388 1.00 90.12 98 MET A CA 1
ATOM 733 C C . MET A 1 98 ? 23.688 4.477 -50.626 1.00 90.12 98 MET A C 1
ATOM 735 O O . MET A 1 98 ? 22.987 5.486 -50.642 1.00 90.12 98 MET A O 1
ATOM 739 N N . ASP A 1 99 ? 23.357 3.390 -49.942 1.00 92.50 99 ASP A N 1
ATOM 740 C CA . ASP A 1 99 ? 22.258 3.382 -48.986 1.00 92.50 99 ASP A CA 1
ATOM 741 C C . ASP A 1 99 ? 22.666 3.978 -47.627 1.00 92.50 99 ASP A C 1
ATOM 743 O O . ASP A 1 99 ? 23.826 4.334 -47.393 1.00 92.50 99 ASP A O 1
ATOM 747 N N . CYS A 1 100 ? 21.716 4.082 -46.698 1.00 93.25 100 CYS A N 1
ATOM 748 C CA . CYS A 1 100 ? 21.988 4.697 -45.400 1.00 93.25 100 CYS A CA 1
ATOM 749 C C . CYS A 1 100 ? 22.888 3.877 -44.455 1.00 93.25 100 CYS A C 1
ATOM 751 O O . CYS A 1 100 ? 23.328 4.431 -43.443 1.00 93.25 100 CYS A O 1
ATOM 753 N N . PHE A 1 101 ? 23.224 2.618 -44.779 1.00 93.50 101 PHE A N 1
ATOM 754 C CA . PHE A 1 101 ? 24.262 1.831 -44.094 1.00 93.50 101 PHE A CA 1
ATOM 755 C C . PHE A 1 101 ? 25.651 2.010 -44.722 1.00 93.50 101 PHE A C 1
ATOM 757 O O . PHE A 1 101 ? 26.660 1.531 -44.184 1.00 93.50 101 PHE A O 1
ATOM 764 N N . GLY A 1 102 ? 25.723 2.756 -45.820 1.00 90.38 102 GLY A N 1
ATOM 765 C CA . GLY A 1 102 ? 26.942 3.032 -46.554 1.00 90.38 102 GLY A CA 1
ATOM 766 C C . GLY A 1 102 ? 27.301 1.943 -47.556 1.00 90.38 102 GLY A C 1
ATOM 767 O O . GLY A 1 102 ? 28.477 1.813 -47.898 1.00 90.38 102 GLY A O 1
ATOM 768 N N . ASP A 1 103 ? 26.318 1.159 -48.003 1.00 91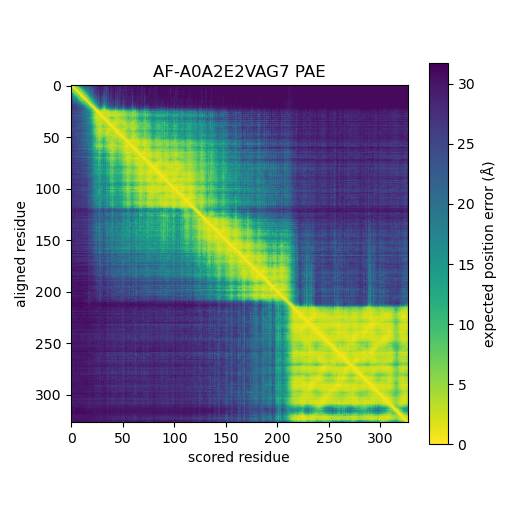.88 103 ASP A N 1
ATOM 769 C CA . ASP A 1 103 ? 26.512 0.097 -48.980 1.00 91.88 103 ASP A CA 1
ATOM 770 C C . ASP A 1 103 ? 26.143 0.568 -50.393 1.00 91.88 103 ASP A C 1
ATOM 772 O O . ASP A 1 103 ? 25.064 1.100 -50.671 1.00 91.88 103 ASP A O 1
ATOM 776 N N . CYS A 1 104 ? 27.066 0.349 -51.328 1.00 92.62 104 CYS A N 1
ATOM 777 C CA . CYS A 1 104 ? 26.863 0.668 -52.735 1.00 92.62 104 CYS A CA 1
ATOM 778 C C . CYS A 1 104 ? 25.767 -0.189 -53.365 1.00 92.62 104 CYS A C 1
ATOM 780 O O . CYS A 1 104 ? 25.854 -1.417 -53.351 1.00 92.62 104 CYS A O 1
ATOM 782 N N . ASN A 1 105 ? 24.798 0.455 -54.025 1.00 87.44 105 ASN A N 1
ATOM 783 C CA . ASN A 1 105 ? 23.592 -0.191 -54.565 1.00 87.44 105 ASN A CA 1
ATOM 784 C C . ASN A 1 105 ? 22.732 -0.907 -53.507 1.00 87.44 105 ASN A C 1
ATOM 786 O O . ASN A 1 105 ? 21.958 -1.799 -53.863 1.00 87.44 105 ASN A O 1
ATOM 790 N N . GLY A 1 106 ? 22.881 -0.556 -52.230 1.00 88.81 106 GLY A N 1
ATOM 791 C CA . GLY A 1 106 ? 21.943 -0.981 -51.206 1.00 88.81 106 GLY A CA 1
ATOM 792 C C . GLY A 1 106 ? 20.573 -0.321 -51.391 1.00 88.81 106 GLY A C 1
ATOM 793 O O . GLY A 1 106 ? 20.419 0.648 -52.139 1.00 88.81 106 GLY A O 1
ATOM 794 N N . ASP A 1 107 ? 19.563 -0.872 -50.729 1.00 91.88 107 ASP A N 1
ATOM 795 C CA . ASP A 1 107 ? 18.179 -0.395 -50.769 1.00 91.88 107 ASP A CA 1
ATOM 796 C C . ASP A 1 107 ? 17.712 0.185 -49.428 1.00 91.88 107 ASP A C 1
ATOM 798 O O . ASP A 1 107 ? 16.541 0.547 -49.291 1.00 91.88 107 ASP A O 1
ATOM 802 N N . ALA A 1 108 ? 18.613 0.298 -48.446 1.00 92.62 108 ALA A N 1
ATOM 803 C CA . ALA A 1 108 ? 18.271 0.819 -47.138 1.00 92.62 108 ALA A CA 1
ATOM 804 C C . ALA A 1 108 ? 17.925 2.314 -47.183 1.00 92.62 108 ALA A C 1
ATOM 806 O O . ALA A 1 108 ? 18.672 3.143 -47.712 1.00 92.62 108 ALA A O 1
ATOM 807 N N . ILE A 1 109 ? 16.789 2.668 -46.586 1.00 88.75 109 ILE A N 1
ATOM 808 C CA . ILE A 1 109 ? 16.275 4.040 -46.557 1.00 88.75 109 ILE A CA 1
ATOM 809 C C . ILE A 1 109 ? 16.129 4.542 -45.127 1.00 88.75 109 ILE A C 1
ATOM 811 O O . ILE A 1 109 ? 15.840 3.781 -44.209 1.00 88.75 109 ILE A O 1
ATOM 815 N N . ILE A 1 110 ? 16.316 5.844 -44.942 1.00 87.94 110 ILE A N 1
ATOM 816 C CA . ILE A 1 110 ? 16.085 6.502 -43.658 1.00 87.94 110 ILE A CA 1
ATOM 817 C C . ILE A 1 110 ? 14.571 6.665 -43.464 1.00 87.94 110 ILE A C 1
ATOM 819 O O . ILE A 1 110 ? 13.894 7.195 -44.348 1.00 87.94 110 ILE A O 1
ATOM 823 N N . ASP A 1 111 ? 14.050 6.203 -42.328 1.00 85.44 111 ASP A N 1
ATOM 824 C CA . ASP A 1 111 ? 12.641 6.360 -41.949 1.00 85.44 111 ASP A CA 1
ATOM 825 C C . ASP A 1 111 ? 12.329 7.759 -41.366 1.00 85.44 111 ASP A C 1
ATOM 827 O O . ASP A 1 111 ? 13.212 8.611 -41.228 1.00 85.44 111 ASP A O 1
ATOM 831 N N . GLU A 1 112 ? 11.072 8.032 -40.985 1.00 86.56 112 GLU A N 1
ATOM 832 C CA . GLU A 1 112 ? 10.692 9.322 -40.376 1.00 86.56 112 GLU A CA 1
ATOM 833 C C . GLU A 1 112 ? 11.354 9.593 -39.011 1.00 86.56 112 GLU A C 1
ATOM 835 O O . GLU A 1 112 ? 11.296 10.715 -38.503 1.00 86.56 112 GLU A O 1
ATOM 840 N N . CYS A 1 113 ? 11.988 8.580 -38.420 1.00 86.19 113 CYS A N 1
ATOM 841 C CA . CYS A 1 113 ? 12.698 8.627 -37.147 1.00 86.19 113 CYS A CA 1
ATOM 842 C C . CYS A 1 113 ? 14.202 8.850 -37.312 1.00 86.19 113 CYS A C 1
ATOM 844 O O . CYS A 1 113 ? 14.939 8.840 -36.326 1.00 86.19 113 CYS A O 1
ATOM 846 N N . ASN A 1 114 ? 14.655 9.105 -38.542 1.00 88.12 114 ASN A N 1
ATOM 847 C CA . ASN A 1 114 ? 16.060 9.217 -38.904 1.00 88.12 114 ASN A CA 1
ATOM 848 C C . ASN A 1 114 ? 16.865 7.941 -38.602 1.00 88.12 114 ASN A C 1
ATOM 850 O O . ASN A 1 114 ? 18.047 8.030 -38.263 1.00 88.12 114 ASN A O 1
ATOM 854 N N . ILE A 1 115 ? 16.241 6.765 -38.725 1.00 88.94 115 ILE A N 1
ATOM 855 C CA . ILE A 1 115 ? 16.880 5.458 -38.550 1.00 88.94 115 ILE A CA 1
ATOM 856 C C . ILE A 1 115 ? 16.913 4.736 -39.901 1.00 88.94 115 ILE A C 1
ATOM 858 O O . ILE A 1 115 ? 15.891 4.575 -40.571 1.00 88.94 115 ILE A O 1
ATOM 862 N N . CYS A 1 116 ? 18.097 4.278 -40.305 1.00 92.06 116 CYS A N 1
ATOM 863 C CA . CYS A 1 116 ? 18.275 3.483 -41.514 1.00 92.06 116 CYS A CA 1
ATOM 864 C C . CYS A 1 116 ? 17.545 2.133 -41.429 1.00 92.06 116 CYS A C 1
ATOM 866 O O . CYS A 1 116 ? 17.783 1.358 -40.501 1.00 92.06 116 CYS A O 1
ATOM 868 N N . ASN A 1 117 ? 16.648 1.861 -42.385 1.00 88.12 117 ASN A N 1
ATOM 869 C CA . ASN A 1 117 ? 15.691 0.748 -42.366 1.00 88.12 117 ASN A CA 1
ATOM 870 C C . ASN A 1 117 ? 14.996 0.584 -41.008 1.00 88.12 117 ASN A C 1
ATOM 872 O O . ASN A 1 117 ? 14.707 -0.529 -40.558 1.00 88.12 117 ASN A O 1
ATOM 876 N N . GLY A 1 118 ? 14.759 1.712 -40.340 1.00 81.44 118 GLY A N 1
ATOM 877 C CA . GLY A 1 118 ? 14.061 1.733 -39.078 1.00 81.44 118 GLY A CA 1
ATOM 878 C C . GLY A 1 118 ? 12.602 1.316 -39.243 1.00 81.44 118 GLY A C 1
ATOM 879 O O . GLY A 1 118 ? 12.066 1.230 -40.354 1.00 81.44 118 GLY A O 1
ATOM 880 N N . PRO A 1 119 ? 11.937 1.007 -38.125 1.00 78.62 119 PRO A N 1
ATOM 881 C CA . PRO A 1 119 ? 10.566 0.544 -38.157 1.00 78.62 119 PRO A CA 1
ATOM 882 C C . PRO A 1 119 ? 9.583 1.670 -38.549 1.00 78.62 119 PRO A C 1
ATOM 884 O O . PRO A 1 119 ? 8.408 1.378 -38.743 1.00 78.62 119 PRO A O 1
ATOM 887 N N . GLY A 1 120 ? 10.029 2.924 -38.704 1.00 75.69 120 GLY A N 1
ATOM 888 C CA . GLY A 1 120 ? 9.194 4.105 -38.910 1.00 75.69 120 GLY A CA 1
ATOM 889 C C . GLY A 1 120 ? 8.545 4.582 -37.614 1.00 75.69 120 GLY A C 1
ATOM 890 O O . GLY A 1 120 ? 8.855 4.101 -36.521 1.00 75.69 120 GLY A O 1
ATOM 891 N N . ALA A 1 121 ? 7.570 5.488 -37.724 1.00 71.12 121 ALA A N 1
ATOM 892 C CA . ALA A 1 121 ? 6.741 5.941 -36.598 1.00 71.12 121 ALA A CA 1
ATOM 893 C C . ALA A 1 121 ? 5.731 4.870 -36.111 1.00 71.12 121 ALA A C 1
ATOM 895 O O . ALA A 1 121 ? 4.576 5.178 -35.820 1.00 71.12 121 ALA A O 1
ATOM 896 N N . VAL A 1 122 ? 6.120 3.593 -36.090 1.00 62.78 122 VAL A N 1
ATOM 897 C CA . VAL A 1 122 ? 5.224 2.461 -35.793 1.00 62.78 122 VAL A CA 1
ATOM 898 C C . VAL A 1 122 ? 5.062 2.179 -34.304 1.00 62.78 122 VAL A C 1
ATOM 900 O O . VAL A 1 122 ? 4.253 1.324 -33.937 1.00 62.78 122 VAL A O 1
ATOM 903 N N . TYR A 1 123 ? 5.791 2.878 -33.431 1.00 65.31 123 TYR A N 1
ATOM 904 C CA . TYR A 1 123 ? 5.475 2.847 -32.009 1.00 65.31 123 TYR A CA 1
ATOM 905 C C . TYR A 1 123 ? 4.275 3.748 -31.723 1.00 65.31 123 TYR A C 1
ATOM 907 O O . TYR A 1 123 ? 4.057 4.763 -32.382 1.00 65.31 123 TYR A O 1
ATOM 915 N N . LEU A 1 124 ? 3.506 3.402 -30.688 1.00 72.75 124 LEU A N 1
ATOM 916 C CA . LEU A 1 124 ? 2.380 4.221 -30.228 1.00 72.75 124 LEU A CA 1
ATOM 917 C C . LEU A 1 124 ? 2.813 5.675 -29.924 1.00 72.75 124 LEU A C 1
ATOM 919 O O . LEU A 1 124 ? 2.025 6.597 -30.107 1.00 72.75 124 LEU A O 1
ATOM 923 N N . CYS A 1 125 ? 4.082 5.875 -29.542 1.00 78.25 125 CYS A N 1
ATOM 924 C CA . CYS A 1 125 ? 4.751 7.162 -29.292 1.00 78.25 125 CYS A CA 1
ATOM 925 C C . CYS A 1 125 ? 5.551 7.711 -30.488 1.00 78.25 125 CYS A C 1
ATOM 927 O O . CYS A 1 125 ? 6.430 8.557 -30.312 1.00 78.25 125 CYS A O 1
ATOM 929 N N . GLY A 1 126 ? 5.282 7.247 -31.708 1.00 79.50 126 GLY A N 1
ATOM 930 C CA . GLY A 1 126 ? 6.038 7.624 -32.899 1.00 79.50 126 GLY A CA 1
ATOM 931 C C . GLY A 1 126 ? 7.381 6.898 -32.974 1.00 79.50 126 GLY A C 1
ATOM 932 O O . GLY A 1 126 ? 7.415 5.701 -33.239 1.00 79.50 126 GLY A O 1
ATOM 933 N N . CYS A 1 127 ? 8.482 7.627 -32.769 1.00 79.12 127 CYS A N 1
ATOM 934 C CA . CYS A 1 127 ? 9.857 7.128 -32.939 1.00 79.12 127 CYS A CA 1
ATOM 935 C C . CYS A 1 127 ? 10.494 6.559 -31.672 1.00 79.12 127 CYS A C 1
ATOM 937 O O . CYS A 1 127 ? 11.548 5.931 -31.730 1.00 79.12 127 CYS A O 1
ATOM 939 N N . ASN A 1 128 ? 9.851 6.778 -30.529 1.00 76.44 128 ASN A N 1
ATOM 940 C CA . ASN A 1 128 ? 10.287 6.239 -29.254 1.00 76.44 128 ASN A CA 1
ATOM 941 C C . ASN A 1 128 ? 9.406 5.047 -28.896 1.00 76.44 128 ASN A C 1
ATOM 943 O O . ASN A 1 128 ? 8.202 5.071 -29.146 1.00 76.44 128 ASN A O 1
ATOM 947 N N . GLY A 1 129 ? 9.988 4.023 -28.276 1.00 76.19 129 GLY A N 1
ATOM 948 C CA . GLY A 1 129 ? 9.203 3.029 -27.548 1.00 76.19 129 GLY A CA 1
ATOM 949 C C . GLY A 1 129 ? 8.542 3.657 -26.318 1.00 76.19 129 GLY A C 1
ATOM 950 O O . GLY A 1 129 ? 8.924 4.747 -25.890 1.00 76.19 129 GLY A O 1
ATOM 951 N N . LEU A 1 130 ? 7.552 2.973 -25.742 1.00 80.75 130 LEU A N 1
ATOM 952 C CA . LEU A 1 130 ? 7.061 3.345 -24.416 1.00 80.75 130 LEU A CA 1
ATOM 953 C C . LEU A 1 130 ? 8.204 3.151 -23.414 1.00 80.75 130 LEU A C 1
ATOM 955 O O . LEU A 1 130 ? 8.840 2.093 -23.396 1.00 80.75 130 LEU A O 1
ATOM 959 N N . GLU A 1 131 ? 8.481 4.176 -22.611 1.00 84.06 131 GLU A N 1
ATOM 960 C CA . GLU A 1 131 ? 9.450 4.073 -21.522 1.00 84.06 131 GLU A CA 1
ATOM 961 C C . GLU A 1 131 ? 9.040 2.956 -20.550 1.00 84.06 131 GLU A C 1
ATOM 963 O O . GLU A 1 131 ? 7.855 2.692 -20.329 1.00 84.06 131 GLU A O 1
ATOM 968 N N . ASN A 1 132 ? 10.024 2.279 -19.956 1.00 84.69 132 ASN A N 1
ATOM 969 C CA . ASN A 1 132 ? 9.743 1.166 -19.056 1.00 84.69 132 ASN A CA 1
ATOM 970 C C . ASN A 1 132 ? 8.918 1.632 -17.843 1.00 84.69 132 ASN A C 1
ATOM 972 O O . ASN A 1 132 ? 9.288 2.591 -17.169 1.00 84.69 132 ASN A O 1
ATOM 976 N N . GLY A 1 133 ? 7.820 0.931 -17.558 1.00 83.88 133 GLY A N 1
ATOM 977 C CA . GLY A 1 133 ? 6.877 1.294 -16.494 1.00 83.88 133 GLY A CA 1
ATOM 978 C C . GLY A 1 133 ? 5.855 2.368 -16.881 1.00 83.88 133 GLY A C 1
ATOM 979 O O . GLY A 1 133 ? 4.996 2.690 -16.065 1.00 83.88 133 GLY A O 1
ATOM 980 N N . LYS A 1 134 ? 5.904 2.901 -18.110 1.00 90.12 134 LYS A N 1
ATOM 981 C CA . LYS A 1 134 ? 4.925 3.870 -18.618 1.00 90.12 134 LYS A CA 1
ATOM 982 C C . LYS A 1 134 ? 3.863 3.189 -19.468 1.00 90.12 134 LYS A C 1
ATOM 984 O O . LYS A 1 134 ? 4.128 2.206 -20.158 1.00 90.12 134 LYS A O 1
ATOM 989 N N . CYS A 1 135 ? 2.652 3.724 -19.417 1.00 89.06 135 CYS A N 1
ATOM 990 C CA . CYS A 1 135 ? 1.496 3.192 -20.135 1.00 89.06 135 CYS A CA 1
ATOM 991 C C . CYS A 1 135 ? 1.085 4.032 -21.344 1.00 89.06 135 CYS A C 1
ATOM 993 O O . CYS A 1 135 ? 0.311 3.555 -22.173 1.00 89.06 135 CYS A O 1
ATOM 995 N N . ASP A 1 136 ? 1.622 5.247 -21.480 1.00 86.75 136 ASP A N 1
ATOM 996 C CA . ASP A 1 136 ? 1.419 6.089 -22.650 1.00 86.75 136 ASP A CA 1
ATOM 997 C C . ASP A 1 136 ? 2.643 6.948 -23.003 1.00 86.75 136 ASP A C 1
ATOM 999 O O . ASP A 1 136 ? 3.678 6.960 -22.334 1.00 86.75 136 ASP A O 1
ATOM 1003 N N . CYS A 1 137 ? 2.500 7.679 -24.104 1.00 85.38 137 CYS A N 1
ATOM 1004 C CA . CYS A 1 137 ? 3.519 8.538 -24.691 1.00 85.38 137 CYS A CA 1
ATOM 1005 C C . CYS A 1 137 ? 3.767 9.830 -23.900 1.00 85.38 137 CYS A C 1
ATOM 1007 O O . CYS A 1 137 ? 4.726 10.540 -24.190 1.00 85.38 137 CYS A O 1
ATOM 1009 N N . PHE A 1 138 ? 2.892 10.159 -22.946 1.00 86.81 138 PHE A N 1
ATOM 1010 C CA . PHE A 1 138 ? 3.037 11.319 -22.069 1.00 86.81 138 PHE A CA 1
ATOM 1011 C C . PHE A 1 138 ? 3.818 10.976 -20.796 1.00 86.81 138 PHE A C 1
ATOM 1013 O O . PHE A 1 138 ? 4.084 11.864 -19.988 1.00 86.81 138 PHE A O 1
ATOM 1020 N N . GLY A 1 139 ? 4.216 9.710 -20.634 1.00 87.31 139 GLY A N 1
ATOM 1021 C CA . GLY A 1 139 ? 4.962 9.239 -19.474 1.00 87.31 139 GLY A CA 1
ATOM 1022 C C . GLY A 1 139 ? 4.072 8.963 -18.265 1.00 87.31 139 GLY A C 1
ATOM 1023 O O . GLY A 1 139 ? 4.577 8.936 -17.138 1.00 87.31 139 GLY A O 1
ATOM 1024 N N . ASN A 1 140 ? 2.770 8.754 -18.484 1.00 88.56 140 ASN A N 1
ATOM 1025 C CA . ASN A 1 140 ? 1.858 8.354 -17.424 1.00 88.56 140 ASN A CA 1
ATOM 1026 C C . ASN A 1 140 ? 2.133 6.910 -16.991 1.00 88.56 140 ASN A C 1
ATOM 1028 O O . ASN A 1 140 ? 2.615 6.079 -17.767 1.00 88.56 140 ASN A O 1
ATOM 1032 N N . GLU A 1 141 ? 1.825 6.618 -15.733 1.00 92.19 141 GLU A N 1
ATOM 1033 C CA . GLU A 1 141 ? 1.937 5.287 -15.135 1.00 92.19 141 GLU A CA 1
ATOM 1034 C C . GLU A 1 141 ? 0.541 4.693 -14.929 1.00 92.19 141 GLU A C 1
ATOM 1036 O O . GLU A 1 141 ? -0.451 5.425 -14.873 1.00 92.19 141 GLU A O 1
ATOM 1041 N N . LEU A 1 142 ? 0.454 3.363 -14.862 1.00 91.69 142 LEU A N 1
ATOM 1042 C CA . LEU A 1 142 ? -0.788 2.689 -14.485 1.00 91.69 142 LEU A CA 1
ATOM 1043 C C . LEU A 1 142 ? -1.047 2.932 -13.002 1.00 91.69 142 LEU A C 1
ATOM 1045 O O . LEU A 1 142 ? -0.157 2.726 -12.176 1.00 91.69 142 LEU A O 1
ATOM 1049 N N . ASP A 1 143 ? -2.271 3.317 -12.674 1.00 92.19 143 ASP A N 1
ATOM 1050 C CA . ASP A 1 143 ? -2.737 3.293 -11.297 1.00 92.19 143 ASP A CA 1
ATOM 1051 C C . ASP A 1 143 ? -3.078 1.857 -10.850 1.00 92.19 143 ASP A C 1
ATOM 1053 O O . ASP A 1 143 ? -2.966 0.892 -11.617 1.00 92.19 143 ASP A O 1
ATOM 1057 N N . CYS A 1 144 ? -3.510 1.679 -9.599 1.00 92.88 144 CYS A N 1
ATOM 1058 C CA . CYS A 1 144 ? -3.815 0.340 -9.086 1.00 92.88 144 CYS A CA 1
ATOM 1059 C C . CYS A 1 144 ? -5.049 -0.329 -9.734 1.00 92.88 144 CYS A C 1
ATOM 1061 O O . CYS A 1 144 ? -5.261 -1.525 -9.527 1.00 92.88 144 CYS A O 1
ATOM 1063 N N . SER A 1 145 ? -5.857 0.408 -10.510 1.00 93.06 145 SER A N 1
ATOM 1064 C CA . SER A 1 145 ? -7.005 -0.104 -11.277 1.00 93.06 145 SER A CA 1
ATOM 1065 C C . SER A 1 145 ? -6.628 -0.444 -12.721 1.00 93.06 145 SER A C 1
ATOM 1067 O O . SER A 1 145 ? -7.481 -0.862 -13.503 1.00 93.06 145 SER A O 1
ATOM 1069 N N . ASN A 1 146 ? -5.343 -0.333 -13.069 1.00 90.00 146 ASN A N 1
ATOM 1070 C CA . ASN A 1 146 ? -4.831 -0.428 -14.432 1.00 90.00 146 ASN A CA 1
ATOM 1071 C C . ASN A 1 146 ? -5.361 0.681 -15.358 1.00 90.00 146 ASN A C 1
ATOM 1073 O O . ASN A 1 146 ? -5.445 0.480 -16.573 1.00 90.00 146 ASN A O 1
ATOM 1077 N N . GLU A 1 147 ? -5.698 1.852 -14.814 1.00 92.00 147 GLU A N 1
ATOM 1078 C CA . GLU A 1 147 ? -6.001 3.032 -15.616 1.00 92.00 147 GLU A CA 1
ATOM 1079 C C . GLU A 1 147 ? -4.729 3.859 -15.828 1.00 92.00 147 GLU A C 1
ATOM 1081 O O . GLU A 1 147 ? -4.018 4.223 -14.891 1.00 92.00 147 GLU A O 1
ATOM 1086 N N . CYS A 1 148 ? -4.410 4.141 -17.092 1.00 93.12 148 CYS A N 1
ATOM 1087 C CA . CYS A 1 148 ? -3.222 4.910 -17.440 1.00 93.12 148 CYS A CA 1
ATOM 1088 C C . CYS A 1 148 ? -3.393 6.385 -17.057 1.00 93.12 148 CYS A C 1
ATOM 1090 O O . CYS A 1 148 ? -4.315 7.040 -17.543 1.00 93.12 148 CYS A O 1
ATOM 1092 N N . GLY A 1 149 ? -2.511 6.906 -16.197 1.00 89.06 149 GLY A N 1
ATOM 1093 C CA . GLY A 1 149 ? -2.629 8.260 -15.647 1.00 89.06 149 GLY A CA 1
ATOM 1094 C C . GLY A 1 149 ? -3.776 8.416 -14.644 1.00 89.06 149 GLY A C 1
ATOM 1095 O O . GLY A 1 149 ? -4.198 9.540 -14.365 1.00 89.06 149 GLY A O 1
ATOM 1096 N N . GLY A 1 150 ? -4.301 7.300 -14.135 1.00 91.06 150 GLY A N 1
ATOM 1097 C CA . GLY A 1 150 ? -5.329 7.300 -13.108 1.00 91.06 150 GLY A CA 1
ATOM 1098 C C . GLY A 1 150 ? -4.796 7.765 -11.750 1.00 91.06 150 GLY A C 1
ATOM 1099 O O . GLY A 1 150 ? -3.591 7.865 -11.515 1.00 91.06 150 GLY A O 1
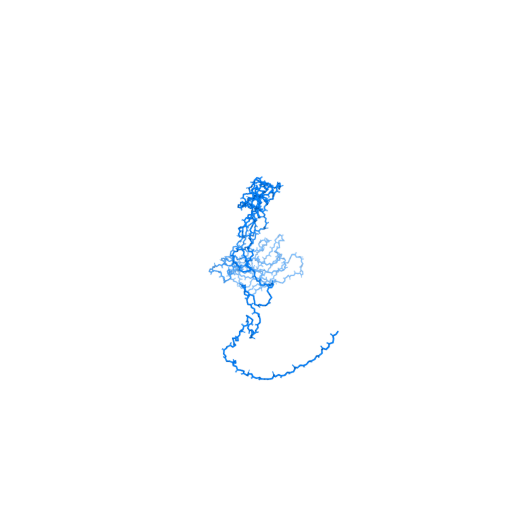ATOM 1100 N N . THR A 1 151 ? -5.715 8.097 -10.846 1.00 91.31 151 THR A N 1
ATOM 1101 C CA . THR A 1 151 ? -5.390 8.582 -9.494 1.00 91.31 151 THR A CA 1
ATOM 1102 C C . THR A 1 151 ? -5.709 7.558 -8.411 1.00 91.31 151 THR A C 1
ATOM 1104 O O . THR A 1 151 ? -5.643 7.898 -7.229 1.00 91.31 151 THR A O 1
ATOM 1107 N N . ALA A 1 152 ? -6.127 6.342 -8.776 1.00 92.06 152 ALA A N 1
ATOM 1108 C CA . ALA A 1 152 ? -6.481 5.338 -7.790 1.00 92.06 152 ALA A CA 1
ATOM 1109 C C . ALA A 1 152 ? -5.223 4.863 -7.050 1.00 92.06 152 ALA A C 1
ATOM 1111 O O . ALA A 1 152 ? -4.221 4.476 -7.653 1.00 92.06 152 ALA A O 1
ATOM 1112 N N . LEU A 1 153 ? -5.285 4.890 -5.722 1.00 88.44 153 LEU A N 1
ATOM 1113 C CA . LEU A 1 153 ? -4.223 4.417 -4.839 1.00 88.44 153 LEU A CA 1
ATOM 1114 C C . LEU A 1 153 ? -4.717 3.199 -4.066 1.00 88.44 153 LEU A C 1
ATOM 1116 O O . LEU A 1 153 ? -5.916 3.075 -3.809 1.00 88.44 153 LEU A O 1
ATOM 1120 N N . LEU A 1 154 ? -3.796 2.301 -3.713 1.00 91.31 154 LEU A N 1
ATOM 1121 C CA . LEU A 1 154 ? -4.116 1.245 -2.762 1.00 91.31 154 LEU A CA 1
ATOM 1122 C C . LEU A 1 154 ? -4.362 1.873 -1.393 1.00 91.31 154 LEU A C 1
ATOM 1124 O O . LEU A 1 154 ? -3.586 2.717 -0.938 1.00 91.31 154 LEU A O 1
ATOM 1128 N N . ASP A 1 155 ? -5.427 1.430 -0.746 1.00 91.31 155 ASP A N 1
ATOM 1129 C CA . ASP A 1 155 ? -5.625 1.662 0.671 1.00 91.31 155 ASP A CA 1
ATOM 1130 C C . ASP A 1 155 ? -4.749 0.709 1.505 1.00 91.31 155 ASP A C 1
ATOM 1132 O O . ASP A 1 155 ? -3.995 -0.116 0.973 1.00 91.31 155 ASP A O 1
ATOM 1136 N N . CYS A 1 156 ? -4.817 0.809 2.831 1.00 92.44 156 CYS A N 1
ATOM 1137 C CA . CYS A 1 156 ? -3.978 -0.025 3.692 1.00 92.44 156 CYS A CA 1
ATOM 1138 C C . CYS A 1 156 ? -4.352 -1.524 3.695 1.00 92.44 156 CYS A C 1
ATOM 1140 O O . CYS A 1 156 ? -3.571 -2.334 4.193 1.00 92.44 156 CYS A O 1
ATOM 1142 N N . ASN A 1 157 ? -5.497 -1.911 3.119 1.00 92.69 157 ASN A N 1
ATOM 1143 C CA . ASN A 1 157 ? -5.916 -3.303 2.928 1.00 92.69 157 ASN A CA 1
ATOM 1144 C C . ASN A 1 157 ? -5.486 -3.848 1.561 1.00 92.69 157 ASN A C 1
ATOM 1146 O O . ASN A 1 157 ? -5.829 -4.974 1.196 1.00 92.69 157 ASN A O 1
ATOM 1150 N N . ASN A 1 158 ? -4.692 -3.076 0.816 1.00 90.12 158 ASN A N 1
ATOM 1151 C CA . ASN A 1 158 ? -4.347 -3.342 -0.572 1.00 90.12 158 ASN A CA 1
ATOM 1152 C C . ASN A 1 158 ? -5.580 -3.394 -1.493 1.00 90.12 158 ASN A C 1
ATOM 1154 O O . ASN A 1 158 ? -5.557 -4.077 -2.520 1.00 90.12 158 ASN A O 1
ATOM 1158 N N . GLU A 1 159 ? -6.645 -2.666 -1.160 1.00 92.12 159 GLU A N 1
ATOM 1159 C CA . GLU A 1 159 ? -7.773 -2.464 -2.058 1.00 92.12 159 GLU A CA 1
ATOM 1160 C C . GLU A 1 159 ? -7.559 -1.183 -2.869 1.00 92.12 159 GLU A C 1
ATOM 1162 O O . GLU A 1 159 ? -7.316 -0.099 -2.334 1.00 92.12 159 GLU A O 1
ATOM 1167 N N . CYS A 1 160 ? -7.623 -1.297 -4.194 1.00 94.25 160 CYS A N 1
ATOM 1168 C CA . CYS A 1 160 ? -7.461 -0.142 -5.061 1.00 94.25 160 CYS A CA 1
ATOM 1169 C C . CYS A 1 160 ? -8.671 0.797 -4.976 1.00 94.25 160 CYS A C 1
ATOM 1171 O O . CYS A 1 160 ? -9.800 0.370 -5.205 1.00 94.25 160 CYS A O 1
ATOM 1173 N N . GLY A 1 161 ? -8.435 2.079 -4.684 1.00 88.00 161 GLY A N 1
ATOM 1174 C CA . GLY A 1 161 ? -9.503 3.059 -4.471 1.00 88.00 161 GLY A CA 1
ATOM 1175 C C . GLY A 1 161 ? -10.286 2.839 -3.173 1.00 88.00 161 GLY A C 1
ATOM 1176 O O . GLY A 1 161 ? -11.347 3.439 -2.996 1.00 88.00 161 GLY A O 1
ATOM 1177 N N . GLY A 1 162 ? -9.779 1.982 -2.284 1.00 88.44 162 GLY A N 1
ATOM 1178 C CA . GLY A 1 162 ? -10.366 1.751 -0.977 1.00 88.44 162 GLY A CA 1
ATOM 1179 C C . GLY A 1 162 ? -10.245 2.974 -0.064 1.00 88.44 162 GLY A C 1
ATOM 1180 O O . GLY A 1 162 ? -9.488 3.916 -0.318 1.00 88.44 162 GLY A O 1
ATOM 1181 N N . THR A 1 163 ? -11.039 2.983 1.004 1.00 89.94 163 THR A N 1
ATOM 1182 C CA . THR A 1 163 ? -11.086 4.090 1.972 1.00 89.94 163 THR A CA 1
ATOM 1183 C C . THR A 1 163 ? -10.459 3.732 3.312 1.00 89.94 163 THR A C 1
ATOM 1185 O O . THR A 1 163 ? -10.510 4.550 4.231 1.00 89.94 163 THR A O 1
ATOM 1188 N N . SER A 1 164 ? -9.926 2.517 3.470 1.00 91.25 164 SER A N 1
ATOM 1189 C CA . SER A 1 164 ? -9.338 2.102 4.738 1.00 91.25 164 SER A CA 1
ATOM 1190 C C . SER A 1 164 ? -8.055 2.886 5.011 1.00 91.25 164 SER A C 1
ATOM 1192 O O . SER A 1 164 ? -7.162 2.991 4.169 1.00 91.25 164 SER A O 1
ATOM 1194 N N . ILE A 1 165 ? -7.969 3.441 6.215 1.00 87.69 165 ILE A N 1
ATOM 1195 C CA . ILE A 1 165 ? -6.808 4.181 6.707 1.00 87.69 165 ILE A CA 1
ATOM 1196 C C . ILE A 1 165 ? -6.181 3.427 7.874 1.00 87.69 165 ILE A C 1
ATOM 1198 O O . ILE A 1 165 ? -6.874 2.706 8.591 1.00 87.69 165 ILE A O 1
ATOM 1202 N N . ILE A 1 166 ? -4.869 3.583 8.033 1.00 90.50 166 ILE A N 1
ATOM 1203 C CA . ILE A 1 166 ? -4.157 3.101 9.215 1.00 90.50 166 ILE A CA 1
ATOM 1204 C C . ILE A 1 166 ? -4.579 3.974 10.399 1.00 90.50 166 ILE A C 1
ATOM 1206 O O . ILE A 1 166 ? -4.516 5.202 10.299 1.00 90.50 166 ILE A O 1
ATOM 1210 N N . ASP A 1 167 ? -5.024 3.340 11.480 1.00 90.25 167 ASP A N 1
ATOM 1211 C CA . ASP A 1 167 ? -5.340 4.016 12.737 1.00 90.25 167 ASP A CA 1
ATOM 1212 C C . ASP A 1 167 ? -4.071 4.374 13.538 1.00 90.25 167 ASP A C 1
ATOM 1214 O O . ASP A 1 167 ? -2.938 4.099 13.129 1.00 90.25 167 ASP A O 1
ATOM 1218 N N . GLU A 1 168 ? -4.235 5.002 14.702 1.00 89.88 168 GLU A N 1
ATOM 1219 C CA . GLU A 1 168 ? -3.129 5.388 15.588 1.00 89.88 168 GLU A CA 1
ATOM 1220 C C . GLU A 1 168 ? -2.325 4.190 16.124 1.00 89.88 168 GLU A C 1
ATOM 1222 O O . GLU A 1 168 ? -1.227 4.375 16.655 1.00 89.88 168 GLU A O 1
ATOM 1227 N N . CYS A 1 169 ? -2.846 2.973 15.962 1.00 92.31 169 CYS A N 1
ATOM 1228 C CA . CYS A 1 169 ? -2.226 1.720 16.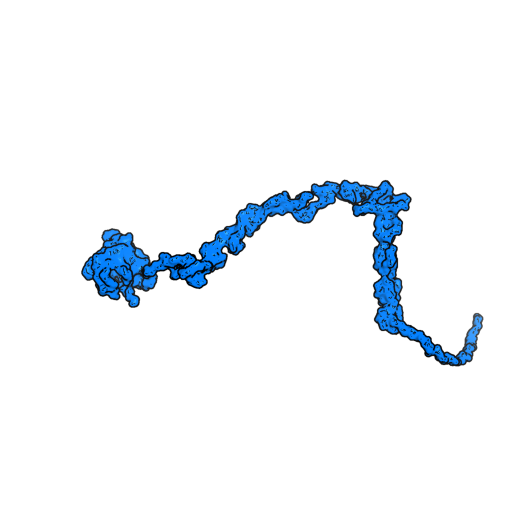366 1.00 92.31 169 CYS A CA 1
ATOM 1229 C C . CYS A 1 169 ? -1.512 0.986 15.238 1.00 92.31 169 CYS A C 1
ATOM 1231 O O . CYS A 1 169 ? -0.867 -0.032 15.488 1.00 92.31 169 CYS A O 1
ATOM 1233 N N . GLY A 1 170 ? -1.540 1.524 14.019 1.00 89.31 170 GLY A N 1
ATOM 1234 C CA . GLY A 1 170 ? -0.911 0.879 12.875 1.00 89.31 170 GLY A CA 1
ATOM 1235 C C . GLY A 1 170 ? -1.806 -0.157 12.192 1.00 89.31 170 GLY A C 1
ATOM 1236 O O . GLY A 1 170 ? -1.356 -0.788 11.236 1.00 89.31 170 GLY A O 1
ATOM 1237 N N . GLU A 1 171 ? -3.053 -0.319 12.638 1.00 91.06 171 GLU A N 1
ATOM 1238 C CA . GLU A 1 171 ? -3.989 -1.303 12.102 1.00 91.06 171 GLU A CA 1
ATOM 1239 C C . GLU A 1 171 ? -4.846 -0.682 10.995 1.00 91.06 171 GLU A C 1
ATOM 1241 O O . GLU A 1 171 ? -5.356 0.437 11.096 1.00 91.06 171 GLU A O 1
ATOM 1246 N N . CYS A 1 172 ? -5.008 -1.408 9.890 1.00 93.75 172 CYS A N 1
ATOM 1247 C CA . CYS A 1 172 ? -5.773 -0.911 8.755 1.00 93.75 172 CYS A CA 1
ATOM 1248 C C . CYS A 1 172 ? -7.284 -1.023 8.991 1.00 93.75 172 CYS A C 1
ATOM 1250 O O . CYS A 1 172 ? -7.814 -2.120 9.161 1.00 93.75 172 CYS A O 1
ATOM 1252 N N . GLY A 1 173 ? -8.000 0.104 8.939 1.00 85.75 173 GLY A N 1
ATOM 1253 C CA . GLY A 1 173 ? -9.444 0.143 9.188 1.00 85.75 173 GLY A CA 1
ATOM 1254 C C . GLY A 1 173 ? -9.824 -0.178 10.637 1.00 85.75 173 GLY A C 1
ATOM 1255 O O . GLY A 1 173 ? -10.984 -0.503 10.897 1.00 85.75 173 GLY A O 1
ATOM 1256 N N . GLY A 1 174 ? -8.858 -0.114 11.556 1.00 88.12 174 GLY A N 1
ATOM 1257 C CA . GLY A 1 174 ? -9.090 -0.260 12.983 1.00 88.12 174 GLY A CA 1
ATOM 1258 C C . GLY A 1 174 ? -9.748 0.980 13.591 1.00 88.12 174 GLY A C 1
ATOM 1259 O O . GLY A 1 174 ? -9.854 2.040 12.969 1.00 88.12 174 GLY A O 1
ATOM 1260 N N . THR A 1 175 ? -10.253 0.823 14.811 1.00 88.12 175 THR A N 1
ATOM 1261 C CA . THR A 1 175 ? -10.871 1.910 15.582 1.00 88.12 175 THR A CA 1
ATOM 1262 C C . THR A 1 175 ? -9.854 2.740 16.365 1.00 88.12 175 THR A C 1
ATOM 1264 O O . THR A 1 175 ? -10.264 3.672 17.053 1.00 88.12 175 THR A O 1
ATOM 1267 N N . GLY A 1 176 ? -8.563 2.405 16.289 1.00 88.44 176 GLY A N 1
ATOM 1268 C CA . GLY A 1 176 ? -7.537 2.924 17.183 1.00 88.44 176 GLY A CA 1
ATOM 1269 C C . GLY A 1 176 ? -7.638 2.333 18.590 1.00 88.44 176 GLY A C 1
ATOM 1270 O O . GLY A 1 176 ? -8.430 1.422 18.860 1.00 88.44 176 GLY A O 1
ATOM 1271 N N . ALA A 1 177 ? -6.814 2.862 19.493 1.00 89.56 177 ALA A N 1
ATOM 1272 C CA . ALA A 1 177 ? -6.870 2.521 20.908 1.00 89.56 177 ALA A CA 1
ATOM 1273 C C . ALA A 1 177 ? -8.122 3.122 21.564 1.00 89.56 177 ALA A C 1
ATOM 1275 O O . ALA A 1 177 ? -8.556 4.224 21.219 1.00 89.56 177 ALA A O 1
ATOM 1276 N N . GLU A 1 178 ? -8.684 2.410 22.542 1.00 88.81 178 GLU A N 1
ATOM 1277 C CA . GLU A 1 178 ? -9.751 2.954 23.381 1.00 88.81 178 GLU A CA 1
ATOM 1278 C C . GLU A 1 178 ? -9.251 4.156 24.201 1.00 88.81 178 GLU A C 1
ATOM 1280 O O . GLU A 1 178 ? -8.056 4.306 24.469 1.00 88.81 178 GLU A O 1
ATOM 1285 N N . GLU A 1 179 ? -10.168 5.035 24.609 1.00 86.44 179 GLU A N 1
ATOM 1286 C CA . GLU A 1 179 ? -9.821 6.214 25.404 1.00 86.44 179 GLU A CA 1
ATOM 1287 C C . GLU A 1 179 ? -9.080 5.802 26.685 1.00 86.44 179 GLU A C 1
ATOM 1289 O O . GLU A 1 179 ? -9.519 4.912 27.407 1.00 86.44 179 GLU A O 1
ATOM 1294 N N . ASN A 1 180 ? -7.957 6.468 26.967 1.00 89.31 180 ASN A N 1
ATOM 1295 C CA . ASN A 1 180 ? -7.035 6.163 28.067 1.00 89.31 180 ASN A CA 1
ATOM 1296 C C . ASN A 1 18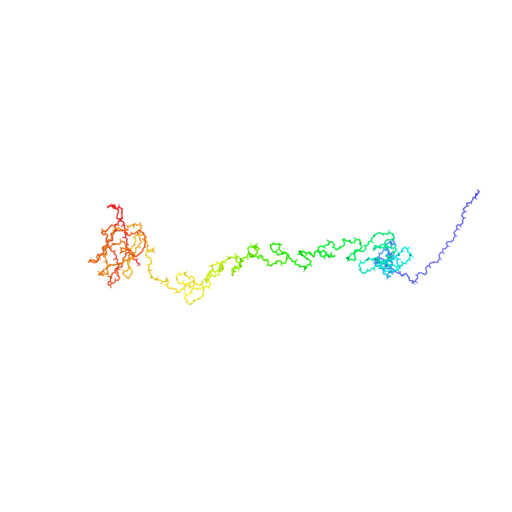0 ? -6.254 4.847 27.960 1.00 89.31 180 ASN A C 1
ATOM 1298 O O . ASN A 1 180 ? -5.494 4.539 28.878 1.00 89.31 180 ASN A O 1
ATOM 1302 N N . PHE A 1 181 ? -6.360 4.115 26.856 1.00 91.56 181 PHE A N 1
ATOM 1303 C CA . PHE A 1 181 ? -5.534 2.945 26.590 1.00 91.56 181 PHE A CA 1
ATOM 1304 C C . PHE A 1 181 ? -4.522 3.231 25.484 1.00 91.56 181 PHE A C 1
ATOM 1306 O O . PHE A 1 181 ? -4.712 4.089 24.622 1.00 91.56 181 PHE A O 1
ATOM 1313 N N . ASN A 1 182 ? -3.405 2.512 25.519 1.00 90.94 182 ASN A N 1
ATOM 1314 C CA . ASN A 1 182 ? -2.541 2.385 24.357 1.00 90.94 182 ASN A CA 1
ATOM 1315 C C . ASN A 1 182 ? -3.015 1.223 23.462 1.00 90.94 182 ASN A C 1
ATOM 1317 O O . ASN A 1 182 ? -3.963 0.503 23.772 1.00 90.94 182 ASN A O 1
ATOM 1321 N N . CYS A 1 183 ? -2.306 1.008 22.362 1.00 93.00 183 CYS A N 1
ATOM 1322 C CA . CYS A 1 183 ? -2.630 -0.023 21.377 1.00 93.00 183 CYS A CA 1
ATOM 1323 C C . CYS A 1 183 ? -2.444 -1.469 21.865 1.00 93.00 183 CYS A C 1
ATOM 1325 O O . CYS A 1 183 ? -2.978 -2.387 21.253 1.00 93.00 183 CYS A O 1
ATOM 1327 N N . ASP A 1 184 ? -1.737 -1.673 22.979 1.00 90.25 184 ASP A N 1
ATOM 1328 C CA . ASP A 1 184 ? -1.589 -2.980 23.629 1.00 90.25 184 ASP A CA 1
ATOM 1329 C C . ASP A 1 184 ? -2.696 -3.238 24.675 1.00 90.25 184 ASP A C 1
ATOM 1331 O O . ASP A 1 184 ? -2.662 -4.246 25.383 1.00 90.25 184 ASP A O 1
ATOM 1335 N N . GLY A 1 185 ? -3.664 -2.321 24.814 1.00 88.50 185 GLY A N 1
ATOM 1336 C CA . GLY A 1 185 ? -4.718 -2.390 25.829 1.00 88.50 185 GLY A CA 1
ATOM 1337 C C . GLY A 1 185 ? -4.227 -2.077 27.246 1.00 88.50 185 GLY A C 1
ATOM 1338 O O . GLY A 1 185 ? -4.871 -2.457 28.222 1.00 88.50 185 GLY A O 1
ATOM 1339 N N . ILE A 1 186 ? -3.086 -1.396 27.384 1.00 89.00 186 ILE A N 1
ATOM 1340 C CA . ILE A 1 186 ? -2.549 -0.953 28.675 1.00 89.00 186 ILE A CA 1
ATOM 1341 C C . ILE A 1 186 ? -3.093 0.441 28.982 1.00 89.00 186 ILE A C 1
ATOM 1343 O O . ILE A 1 186 ? -3.006 1.342 28.145 1.00 89.00 186 ILE A O 1
ATOM 1347 N N . CYS A 1 187 ? -3.630 0.621 30.189 1.00 91.50 187 CYS A N 1
ATOM 1348 C CA . CYS A 1 187 ? -4.079 1.921 30.670 1.00 91.50 187 CYS A CA 1
ATOM 1349 C C . CYS A 1 187 ? -2.903 2.905 30.762 1.00 91.50 187 CYS A C 1
ATOM 1351 O O . CYS A 1 187 ? -1.836 2.587 31.283 1.00 91.50 187 CYS A O 1
ATOM 1353 N N . ILE A 1 188 ? -3.105 4.109 30.239 1.00 91.62 188 ILE A N 1
ATOM 1354 C CA . ILE A 1 188 ? -2.144 5.219 30.255 1.00 91.62 188 ILE A CA 1
ATOM 1355 C C . ILE A 1 188 ? -2.745 6.486 30.876 1.00 91.62 188 ILE A C 1
ATOM 1357 O O . ILE A 1 188 ? -2.190 7.578 30.725 1.00 91.62 188 ILE A O 1
ATOM 1361 N N . ALA A 1 189 ? -3.890 6.357 31.553 1.00 89.75 189 ALA A N 1
ATOM 1362 C CA . ALA A 1 189 ? -4.544 7.465 32.233 1.00 89.75 189 ALA A CA 1
ATOM 1363 C C . ALA A 1 189 ? -3.634 8.082 33.304 1.00 89.75 189 ALA A C 1
ATOM 1365 O O . ALA A 1 189 ? -2.865 7.396 33.975 1.00 89.75 189 ALA A O 1
ATOM 1366 N N . GLN A 1 190 ? -3.754 9.395 33.497 1.00 87.44 190 GLN A N 1
ATOM 1367 C CA . GLN A 1 190 ? -3.035 10.123 34.540 1.00 87.44 190 GLN A CA 1
ATOM 1368 C C . GLN A 1 190 ? -4.005 10.985 35.342 1.00 87.44 190 GLN A C 1
ATOM 1370 O O . GLN A 1 190 ? -4.817 11.716 34.778 1.00 87.44 190 GLN A O 1
ATOM 1375 N N . GLY A 1 191 ? -3.901 10.929 36.669 1.00 83.19 191 GLY A N 1
ATOM 1376 C CA . GLY A 1 191 ? -4.813 11.632 37.561 1.00 83.19 191 GLY A CA 1
ATOM 1377 C C . GLY A 1 191 ? -4.395 11.521 39.021 1.00 83.19 191 GLY A C 1
ATOM 1378 O O . GLY A 1 191 ? -3.657 10.623 39.405 1.00 83.19 191 GLY A O 1
ATOM 1379 N N . ASN A 1 192 ? -4.875 12.451 39.850 1.00 80.06 192 ASN A N 1
ATOM 1380 C CA . ASN A 1 192 ? -4.536 12.492 41.280 1.00 80.06 192 ASN A CA 1
ATOM 1381 C C . ASN A 1 192 ? -5.233 11.393 42.106 1.00 80.06 192 ASN A C 1
ATOM 1383 O O . ASN A 1 192 ? -4.856 11.183 43.255 1.00 80.06 192 ASN A O 1
ATOM 1387 N N . ASN A 1 193 ? -6.244 10.736 41.529 1.00 81.06 193 ASN A N 1
ATOM 1388 C CA . ASN A 1 193 ? -7.031 9.667 42.150 1.00 81.06 193 ASN A CA 1
ATOM 1389 C C . ASN A 1 193 ? -6.760 8.299 41.494 1.00 81.06 193 ASN A C 1
ATOM 1391 O O . ASN A 1 193 ? -7.559 7.384 41.656 1.00 81.06 193 ASN A O 1
ATOM 1395 N N . LEU A 1 194 ? -5.674 8.188 40.722 1.00 81.88 194 LEU A N 1
ATOM 1396 C CA . LEU A 1 194 ? -5.275 6.970 40.022 1.00 81.88 194 LEU A CA 1
ATOM 1397 C C . LEU A 1 194 ? -3.978 6.426 40.627 1.00 81.88 194 LEU A C 1
ATOM 1399 O O . LEU A 1 194 ? -3.166 7.182 41.171 1.00 81.88 194 LEU A O 1
ATOM 1403 N N . ASP A 1 195 ? -3.784 5.119 40.527 1.00 86.06 195 ASP A N 1
ATOM 1404 C CA . ASP A 1 195 ? -2.530 4.457 40.846 1.00 86.06 195 ASP A CA 1
ATOM 1405 C C . ASP A 1 195 ? -1.448 4.731 39.781 1.00 86.06 195 ASP A C 1
ATOM 1407 O O . ASP A 1 195 ? -1.620 5.525 38.852 1.00 86.06 195 ASP A O 1
ATOM 1411 N N . ASN A 1 196 ? -0.285 4.092 39.933 1.00 86.00 196 ASN A N 1
ATOM 1412 C CA . ASN A 1 196 ? 0.833 4.277 39.003 1.00 86.00 196 ASN A CA 1
ATOM 1413 C C . ASN A 1 196 ? 0.563 3.706 37.601 1.00 86.00 196 ASN A C 1
ATOM 1415 O O . ASN A 1 196 ? 1.271 4.084 36.667 1.00 86.00 196 ASN A O 1
ATOM 1419 N N . ASP A 1 197 ? -0.424 2.821 37.472 1.00 86.19 197 ASP A N 1
ATOM 1420 C CA . ASP A 1 197 ? -0.807 2.157 36.229 1.00 86.19 197 ASP A CA 1
ATOM 1421 C C . ASP A 1 197 ? -2.067 2.804 35.606 1.00 86.19 197 ASP A C 1
ATOM 1423 O O . ASP A 1 197 ? -2.552 2.345 34.573 1.00 86.19 197 ASP A O 1
ATOM 1427 N N . GLY A 1 198 ? -2.575 3.899 36.191 1.00 85.75 198 GLY A N 1
ATOM 1428 C CA . GLY A 1 198 ? -3.681 4.701 35.662 1.00 85.75 198 GLY A CA 1
ATOM 1429 C C . GLY A 1 198 ? -5.079 4.222 36.066 1.00 85.75 198 GLY A C 1
ATOM 1430 O O . GLY A 1 198 ? -6.069 4.711 35.519 1.00 85.75 198 GLY A O 1
ATOM 1431 N N . TYR A 1 199 ? -5.192 3.298 37.018 1.00 85.25 199 TYR A N 1
ATOM 1432 C CA . TYR A 1 199 ? -6.477 2.795 37.505 1.00 85.25 199 TYR A CA 1
ATOM 1433 C C . TYR A 1 199 ? -6.904 3.509 38.787 1.00 85.25 199 TYR A C 1
ATOM 1435 O O . TYR A 1 199 ? -6.069 3.847 39.622 1.00 85.25 199 TYR A O 1
ATOM 1443 N N . ASP A 1 200 ? -8.201 3.752 38.955 1.00 83.19 200 ASP A N 1
ATOM 1444 C CA . ASP A 1 200 ? -8.743 4.239 40.227 1.00 83.19 200 ASP A CA 1
ATOM 1445 C C . ASP A 1 200 ? -8.852 3.107 41.269 1.00 83.19 200 ASP A C 1
ATOM 1447 O O . ASP A 1 200 ? -8.509 1.951 41.009 1.00 83.19 200 ASP A O 1
ATOM 1451 N N . GLU A 1 201 ? -9.341 3.409 42.473 1.00 81.12 201 GLU A N 1
ATOM 1452 C CA . GLU A 1 201 ? -9.484 2.411 43.546 1.00 81.12 201 GLU A CA 1
ATOM 1453 C C . GLU A 1 201 ? -10.564 1.350 43.230 1.00 81.12 201 GLU A C 1
ATOM 1455 O O . GLU A 1 201 ? -10.584 0.287 43.851 1.00 81.12 201 GLU A O 1
ATOM 1460 N N . SER A 1 202 ? -11.430 1.592 42.231 1.00 78.25 202 SER A N 1
ATOM 1461 C CA . SER A 1 202 ? -12.371 0.602 41.676 1.00 78.25 202 SER A CA 1
ATOM 1462 C C . SER A 1 202 ? -11.725 -0.315 40.629 1.00 78.25 202 SER A C 1
ATOM 1464 O O . SER A 1 202 ? -12.377 -1.249 40.159 1.00 78.25 202 SER A O 1
ATOM 1466 N N . GLY A 1 203 ? -10.472 -0.069 40.237 1.00 80.56 203 GLY A N 1
ATOM 1467 C CA . GLY A 1 203 ? -9.809 -0.782 39.147 1.00 80.56 203 GLY A CA 1
ATOM 1468 C C . GLY A 1 203 ? -10.267 -0.336 37.755 1.00 80.56 203 GLY A C 1
ATOM 1469 O O . GLY A 1 203 ? -10.130 -1.098 36.798 1.00 80.56 203 GLY A O 1
ATOM 1470 N N . VAL A 1 204 ? -10.822 0.874 37.617 1.00 84.94 204 VAL A N 1
ATOM 1471 C CA . VAL A 1 204 ? -11.257 1.448 36.335 1.00 84.94 204 VAL A CA 1
ATOM 1472 C C . VAL A 1 204 ? -10.171 2.376 35.790 1.00 84.94 204 VAL A C 1
ATOM 1474 O O . VAL A 1 204 ? -9.732 3.305 36.469 1.00 84.94 204 VAL A O 1
ATOM 1477 N N . CYS A 1 205 ? -9.742 2.146 34.546 1.00 88.19 205 CYS A N 1
ATOM 1478 C CA . CYS A 1 205 ? -8.750 2.994 33.881 1.00 88.19 205 CYS A CA 1
ATOM 1479 C C . CYS A 1 205 ? -9.288 4.420 33.704 1.00 88.19 205 CYS A C 1
ATOM 1481 O O . CYS A 1 205 ? -10.323 4.620 33.067 1.00 88.19 205 CYS A O 1
ATOM 1483 N N . GLY A 1 206 ? -8.592 5.410 34.267 1.00 84.62 206 GLY A N 1
ATOM 1484 C CA . GLY A 1 206 ? -9.028 6.808 34.230 1.00 84.62 206 GLY A CA 1
ATOM 1485 C C . GLY A 1 206 ? -10.321 7.093 35.001 1.00 84.62 206 GLY A C 1
ATOM 1486 O O . GLY A 1 206 ? -10.958 8.115 34.747 1.00 84.62 206 GLY A O 1
ATOM 1487 N N . GLY A 1 207 ? -10.722 6.200 35.912 1.00 82.69 207 GLY A N 1
ATOM 1488 C CA . GLY A 1 207 ? -11.921 6.368 36.727 1.00 82.69 207 GLY A CA 1
ATOM 1489 C C . GLY A 1 207 ? -11.827 7.526 37.730 1.00 82.69 207 GLY A C 1
ATOM 1490 O O . GLY A 1 207 ? -10.757 8.065 38.020 1.00 82.69 207 GLY A O 1
ATOM 1491 N N . ASP A 1 208 ? -12.978 7.950 38.250 1.00 78.69 208 ASP A N 1
ATOM 1492 C CA . ASP A 1 208 ? -13.107 9.070 39.188 1.00 78.69 208 ASP A CA 1
ATOM 1493 C C . ASP A 1 208 ? -13.477 8.626 40.614 1.00 78.69 208 ASP A C 1
ATOM 1495 O O . ASP A 1 208 ? -13.876 9.459 41.433 1.00 78.69 208 ASP A O 1
ATOM 1499 N N . ASN A 1 209 ? -13.329 7.331 40.930 1.00 69.12 209 ASN A N 1
ATOM 1500 C CA . ASN A 1 209 ? -13.719 6.725 42.206 1.00 69.12 209 ASN A CA 1
ATOM 1501 C C . ASN A 1 209 ? -15.232 6.809 42.508 1.00 69.12 209 ASN A C 1
ATOM 1503 O O . ASN A 1 209 ? -15.650 6.496 43.625 1.00 69.12 209 ASN A O 1
ATOM 1507 N N . SER A 1 210 ? -16.080 7.217 41.553 1.00 69.31 210 SER A N 1
ATOM 1508 C CA . SER A 1 210 ? -17.534 7.331 41.764 1.00 69.31 210 SER A CA 1
ATOM 1509 C C . SER A 1 210 ? -18.233 5.978 41.925 1.00 69.31 210 SER A C 1
ATOM 1511 O O . SER A 1 210 ? -19.309 5.911 42.519 1.00 69.31 210 SER A O 1
ATOM 1513 N N . THR A 1 211 ? -17.605 4.898 41.456 1.00 60.09 211 THR A N 1
ATOM 1514 C CA . THR A 1 211 ? -18.065 3.510 41.610 1.00 60.09 211 THR A CA 1
ATOM 1515 C C . THR A 1 211 ? -17.467 2.797 42.821 1.00 60.09 211 THR A C 1
ATOM 1517 O O . THR A 1 211 ? -17.871 1.673 43.114 1.00 60.09 211 THR A O 1
ATOM 1520 N N . CYS A 1 212 ? -16.585 3.455 43.587 1.00 56.31 212 CYS A N 1
ATOM 1521 C CA . CYS A 1 212 ? -16.173 3.003 44.918 1.00 56.31 212 CYS A CA 1
ATOM 1522 C C . CYS A 1 212 ? -17.287 3.288 45.934 1.00 56.31 212 CYS A C 1
ATOM 1524 O O . CYS A 1 212 ? -17.078 3.938 46.961 1.00 56.31 212 CYS A O 1
ATOM 1526 N N . SER A 1 213 ? -18.503 2.814 45.676 1.00 56.28 213 SER A N 1
ATOM 1527 C CA . SER A 1 213 ? -19.426 2.592 46.773 1.00 56.28 213 SER A CA 1
ATOM 1528 C C . SER A 1 213 ? -18.805 1.487 47.622 1.00 56.28 213 SER A C 1
ATOM 1530 O O . SER A 1 213 ? -18.822 0.321 47.233 1.00 56.28 213 SER A O 1
ATOM 1532 N N . ASN A 1 214 ? -18.270 1.850 48.790 1.00 52.81 214 ASN A N 1
ATOM 1533 C CA . ASN A 1 214 ? -18.030 0.951 49.926 1.00 52.81 214 ASN A CA 1
ATOM 1534 C C . ASN A 1 214 ? -19.359 0.344 50.438 1.00 52.81 214 ASN A C 1
ATOM 1536 O O . ASN A 1 214 ? -19.622 0.295 51.638 1.00 52.81 214 ASN A O 1
ATOM 1540 N N . GLU A 1 215 ? -20.241 -0.066 49.533 1.00 63.09 215 GLU A N 1
ATOM 1541 C CA . GLU A 1 215 ? -21.392 -0.892 49.823 1.00 63.09 215 GLU A CA 1
ATOM 1542 C C . GLU A 1 215 ? -20.863 -2.316 49.838 1.00 63.09 215 GLU A C 1
ATOM 1544 O O . GLU A 1 215 ? -20.495 -2.891 48.813 1.00 63.09 215 GLU A O 1
ATOM 1549 N N . PHE A 1 216 ? -20.727 -2.839 51.051 1.00 74.00 216 PHE A N 1
ATOM 1550 C CA . PHE A 1 216 ? -20.420 -4.233 51.307 1.00 74.00 216 PHE A CA 1
ATOM 1551 C C . PHE A 1 216 ? -21.209 -5.123 50.335 1.00 74.00 216 PHE A C 1
ATOM 1553 O O . PHE A 1 216 ? -22.436 -5.109 50.329 1.00 74.00 216 PHE A O 1
ATOM 1560 N N . ASN A 1 217 ? -20.525 -5.877 49.474 1.00 80.50 217 ASN A N 1
ATOM 1561 C CA . ASN A 1 217 ? -21.210 -6.736 48.517 1.00 80.50 217 ASN A CA 1
ATOM 1562 C C . ASN A 1 217 ? -21.595 -8.050 49.209 1.00 80.50 217 ASN A C 1
ATOM 1564 O O . ASN A 1 217 ? -20.724 -8.852 49.548 1.00 80.50 217 ASN A O 1
ATOM 1568 N N . GLY A 1 218 ? -22.900 -8.295 49.370 1.00 81.56 218 GLY A N 1
ATOM 1569 C CA . GLY A 1 218 ? -23.428 -9.526 49.968 1.00 81.56 218 GLY A CA 1
ATOM 1570 C C . GLY A 1 218 ? -22.915 -10.812 49.308 1.00 81.56 218 GLY A C 1
ATOM 1571 O O . GLY A 1 218 ? -22.798 -11.832 49.977 1.00 81.56 218 GLY A O 1
ATOM 1572 N N . CYS A 1 219 ? -22.503 -10.763 48.038 1.00 86.56 219 CYS A N 1
ATOM 1573 C CA . CYS A 1 219 ? -21.912 -11.894 47.317 1.00 86.56 219 CYS A CA 1
ATOM 1574 C C . CYS A 1 219 ? -20.526 -12.320 47.820 1.00 86.56 219 CYS A C 1
ATOM 1576 O O . CYS A 1 219 ? -20.048 -13.388 47.444 1.00 86.56 219 CYS A O 1
ATOM 1578 N N . LEU A 1 220 ? -19.877 -11.506 48.657 1.00 87.50 220 LEU A N 1
ATOM 1579 C CA . LEU A 1 220 ? -18.612 -11.849 49.309 1.00 87.50 220 LEU A CA 1
ATOM 1580 C C . LEU A 1 220 ? -18.809 -12.670 50.591 1.00 87.50 220 LEU A C 1
ATOM 1582 O O . LEU A 1 220 ? -17.842 -13.232 51.106 1.00 87.50 220 LEU A O 1
ATOM 1586 N N . LEU A 1 221 ? -20.041 -12.765 51.105 1.00 88.56 221 LEU A N 1
ATOM 1587 C CA . LEU A 1 221 ? -20.355 -13.632 52.238 1.00 88.56 221 LEU A CA 1
ATOM 1588 C C . LEU A 1 221 ? -20.181 -15.106 51.845 1.00 88.56 221 LEU A C 1
ATOM 1590 O O . LEU A 1 221 ? -20.445 -15.468 50.697 1.00 88.56 221 LEU A O 1
ATOM 1594 N N . PRO A 1 222 ? -19.793 -15.997 52.772 1.00 91.56 222 PRO A N 1
ATOM 1595 C CA . PRO A 1 222 ? -19.869 -17.431 52.524 1.00 91.56 222 PRO A CA 1
ATOM 1596 C C . PRO A 1 222 ? -21.314 -17.866 52.227 1.00 91.56 222 PRO A C 1
ATOM 1598 O O . PRO A 1 222 ? -22.268 -17.257 52.709 1.00 91.56 222 PRO A O 1
ATOM 1601 N N . ILE A 1 223 ? -21.484 -18.939 51.450 1.00 91.25 223 ILE A N 1
ATOM 1602 C CA . ILE A 1 223 ? -22.814 -19.483 51.135 1.00 91.25 223 ILE A CA 1
ATOM 1603 C C . ILE A 1 223 ? -23.535 -19.876 52.433 1.00 91.25 223 ILE A C 1
ATOM 1605 O O . ILE A 1 223 ? -22.952 -20.524 53.305 1.00 91.25 223 ILE A O 1
ATOM 1609 N N . ASN A 1 224 ? -24.814 -19.516 52.516 1.00 92.94 224 ASN A N 1
ATOM 1610 C CA . ASN A 1 224 ? -25.722 -19.686 53.649 1.00 92.94 224 ASN A CA 1
ATOM 1611 C C . ASN A 1 224 ? -25.362 -18.832 54.872 1.00 92.94 224 ASN A C 1
ATOM 1613 O O . ASN A 1 224 ? -25.467 -19.272 56.022 1.00 92.94 224 ASN A O 1
ATOM 1617 N N . TYR A 1 225 ? -24.979 -17.580 54.608 1.00 94.50 225 TYR A N 1
ATOM 1618 C CA . TYR A 1 225 ? -24.769 -16.555 55.626 1.00 94.50 225 TYR A CA 1
ATOM 1619 C C . TYR A 1 225 ? -25.566 -15.281 55.345 1.00 94.50 225 TYR A C 1
ATOM 1621 O O . TYR A 1 225 ? -25.803 -14.901 54.195 1.00 94.50 225 TYR A O 1
ATOM 1629 N N . ILE A 1 226 ? -25.935 -14.602 56.430 1.00 95.12 226 ILE A N 1
ATOM 1630 C CA . ILE A 1 226 ? -26.487 -13.246 56.424 1.00 95.12 226 ILE A CA 1
ATOM 1631 C C . ILE A 1 226 ? -25.640 -12.325 57.298 1.00 95.12 226 ILE A C 1
ATOM 1633 O O . ILE A 1 226 ? -25.060 -12.764 58.291 1.00 95.12 226 ILE A O 1
ATOM 1637 N N . TYR A 1 227 ? -25.586 -11.046 56.944 1.00 93.56 227 TYR A N 1
ATOM 1638 C CA . TYR A 1 227 ? -24.829 -10.031 57.673 1.00 93.56 227 TYR A CA 1
ATOM 1639 C C . TYR A 1 227 ? -25.612 -8.726 57.747 1.00 93.56 227 TYR A C 1
ATOM 1641 O O . TYR A 1 227 ? -26.300 -8.366 56.794 1.00 93.56 227 TYR A O 1
ATOM 1649 N N . SER A 1 228 ? -25.508 -8.018 58.868 1.00 91.19 228 SER A N 1
ATOM 1650 C CA . SER A 1 228 ? -26.078 -6.683 59.026 1.00 91.19 228 SER A CA 1
ATOM 1651 C C . SER A 1 228 ? -24.962 -5.656 59.053 1.00 91.19 228 SER A C 1
ATOM 1653 O O . SER A 1 228 ? -24.047 -5.778 59.861 1.00 91.19 228 SER A O 1
ATOM 1655 N N . LEU A 1 229 ? -25.082 -4.627 58.219 1.00 88.88 229 LEU A N 1
ATOM 1656 C CA . LEU A 1 229 ? -24.192 -3.474 58.242 1.00 88.88 229 LEU A CA 1
ATOM 1657 C C . LEU A 1 229 ? -25.001 -2.191 58.049 1.00 88.88 229 LEU A C 1
ATOM 1659 O O . LEU A 1 229 ? -25.634 -1.997 57.009 1.00 88.88 229 LEU A O 1
ATOM 1663 N N . ASN A 1 230 ? -24.969 -1.303 59.043 1.00 86.06 230 ASN A N 1
ATOM 1664 C CA . ASN A 1 230 ? -25.689 -0.022 59.038 1.00 86.06 230 ASN A CA 1
ATOM 1665 C C . ASN A 1 230 ? -27.200 -0.199 58.797 1.00 86.06 230 ASN A C 1
ATOM 1667 O O . ASN A 1 230 ? -27.819 0.543 58.032 1.00 86.06 230 ASN A O 1
ATOM 1671 N N . GLY A 1 231 ? -27.784 -1.241 59.394 1.00 86.69 231 GLY A N 1
ATOM 1672 C CA . GLY A 1 231 ? -29.185 -1.632 59.202 1.00 86.69 231 GLY A CA 1
ATOM 1673 C C . GLY A 1 231 ? -29.508 -2.311 57.863 1.00 86.69 231 GLY A C 1
ATOM 1674 O O . GLY A 1 231 ? -30.620 -2.806 57.700 1.00 86.69 231 GLY A O 1
ATOM 1675 N N . THR A 1 232 ? -28.579 -2.403 56.912 1.00 92.12 232 THR A N 1
ATOM 1676 C CA . THR A 1 232 ? -28.783 -3.167 55.667 1.00 92.12 232 THR A CA 1
ATOM 1677 C C . THR A 1 232 ? -28.474 -4.638 55.914 1.00 92.12 232 THR A C 1
ATOM 1679 O O . THR A 1 232 ? -27.393 -4.959 56.406 1.00 92.12 232 THR A O 1
ATOM 1682 N N . VAL A 1 233 ? -29.402 -5.537 55.574 1.00 94.00 233 VAL A N 1
ATOM 1683 C CA . VAL A 1 233 ? -29.201 -6.986 55.711 1.00 94.00 233 VAL A CA 1
ATOM 1684 C C . VAL A 1 233 ? -28.785 -7.572 54.372 1.00 94.00 233 VAL A C 1
ATOM 1686 O O . VAL A 1 233 ? -29.579 -7.622 53.433 1.00 94.00 233 VAL A O 1
ATOM 1689 N N . TYR A 1 234 ? -27.552 -8.053 54.309 1.00 94.31 234 TYR A N 1
ATOM 1690 C CA . TYR A 1 234 ? -26.987 -8.765 53.173 1.00 94.31 234 TYR A CA 1
ATOM 1691 C C . TYR A 1 234 ? -27.179 -10.270 53.333 1.00 94.31 234 TYR A C 1
ATOM 1693 O O . TYR A 1 234 ? -27.156 -10.788 54.451 1.00 94.31 234 TYR A O 1
ATOM 1701 N N . TYR A 1 235 ? -27.340 -10.974 52.217 1.00 95.00 235 TYR A N 1
ATOM 1702 C CA . TYR A 1 235 ? -27.463 -12.429 52.193 1.00 95.00 235 TYR A CA 1
ATOM 1703 C C . TYR A 1 235 ? -26.626 -13.032 51.066 1.00 95.00 235 TYR A C 1
ATOM 1705 O O . TYR A 1 235 ? -26.391 -12.384 50.044 1.00 95.00 235 TYR A O 1
ATOM 1713 N N . ASN A 1 236 ? -26.202 -14.280 51.261 1.00 95.56 236 ASN A N 1
ATOM 1714 C CA . ASN A 1 236 ? -25.718 -15.162 50.205 1.00 95.56 236 ASN A CA 1
ATOM 1715 C C . ASN A 1 236 ? -26.215 -16.582 50.489 1.00 95.56 236 ASN A C 1
ATOM 1717 O O . ASN A 1 236 ? -25.791 -17.193 51.469 1.00 95.56 236 ASN A O 1
ATOM 1721 N N . VAL A 1 237 ? -27.133 -17.093 49.673 1.00 94.06 237 VAL A N 1
ATOM 1722 C CA . VAL A 1 237 ? -27.785 -18.398 49.861 1.00 94.06 237 VAL A CA 1
ATOM 1723 C C . VAL A 1 237 ? -27.864 -19.167 48.545 1.00 94.06 237 VAL A C 1
ATOM 1725 O O . VAL A 1 237 ? -27.952 -18.579 47.469 1.00 94.06 237 VAL A O 1
ATOM 1728 N N . ASP A 1 238 ? -27.876 -20.495 48.618 1.00 93.25 238 ASP A N 1
ATOM 1729 C CA . ASP A 1 238 ? -27.951 -21.380 47.446 1.00 93.25 238 ASP A CA 1
ATOM 1730 C C . ASP A 1 238 ? -29.366 -21.911 47.145 1.00 93.25 238 ASP A C 1
ATOM 1732 O O . ASP A 1 238 ? -29.545 -22.753 46.262 1.00 93.25 238 ASP A O 1
ATOM 1736 N N . PHE A 1 239 ? -30.385 -21.381 47.822 1.00 91.12 239 PHE A N 1
ATOM 1737 C CA . PHE A 1 239 ? -31.789 -21.779 47.698 1.00 91.12 239 PHE A CA 1
ATOM 1738 C C . PHE A 1 239 ? -32.714 -20.562 47.534 1.00 91.12 239 PHE A C 1
ATOM 1740 O O . PHE A 1 239 ? -32.363 -19.447 47.91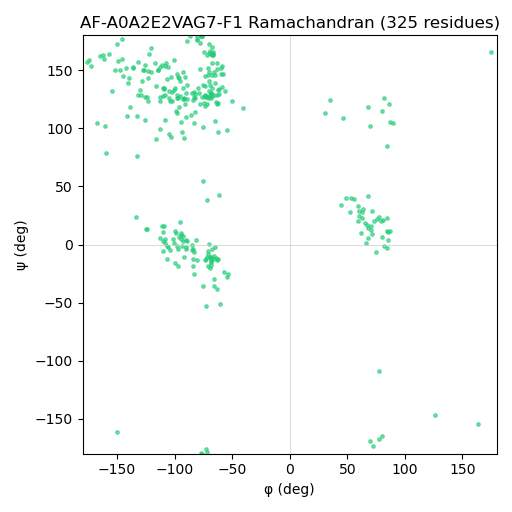3 1.00 91.12 239 PHE A O 1
ATOM 1747 N N . ASN A 1 240 ? -33.897 -20.764 46.949 1.00 92.69 240 ASN A N 1
ATOM 1748 C CA . ASN A 1 240 ? -34.909 -19.711 46.847 1.00 92.69 240 ASN A CA 1
ATOM 1749 C C . ASN A 1 240 ? -35.583 -19.511 48.206 1.00 92.69 240 ASN A C 1
ATOM 1751 O O . ASN A 1 240 ? -35.935 -20.485 48.864 1.00 92.69 240 ASN A O 1
ATOM 1755 N N . ILE A 1 241 ? -35.803 -18.265 48.611 1.00 93.69 241 ILE A N 1
ATOM 1756 C CA . ILE A 1 241 ? -36.394 -17.926 49.906 1.00 93.69 241 ILE A CA 1
ATOM 1757 C C . ILE A 1 241 ? -37.899 -17.702 49.726 1.00 93.69 241 ILE A C 1
ATOM 1759 O O . ILE A 1 241 ? -38.306 -16.769 49.033 1.00 93.69 241 ILE A O 1
ATOM 1763 N N . SER A 1 242 ? -38.719 -18.519 50.384 1.00 92.19 242 SER A N 1
ATOM 1764 C CA . SER A 1 242 ? -40.188 -18.388 50.453 1.00 92.19 242 SER A CA 1
ATOM 1765 C C . SER A 1 242 ? -40.674 -17.737 51.746 1.00 92.19 242 SER A C 1
ATOM 1767 O O . SER A 1 242 ? -41.814 -17.277 51.831 1.00 92.19 242 SER A O 1
ATOM 1769 N N . GLY A 1 243 ? -39.807 -17.679 52.752 1.00 92.12 243 GLY A N 1
ATOM 1770 C CA . GLY A 1 243 ? -40.074 -17.076 54.046 1.00 92.12 243 GLY A CA 1
ATOM 1771 C C . GLY A 1 243 ? -38.803 -17.026 54.880 1.00 92.12 243 GLY A C 1
ATOM 1772 O O . GLY A 1 243 ? -37.885 -17.822 54.679 1.00 92.12 243 GLY A O 1
ATOM 1773 N N . PHE A 1 244 ? -38.734 -16.073 55.800 1.00 94.56 244 PHE A N 1
ATOM 1774 C CA . PHE A 1 244 ? -37.616 -15.958 56.724 1.00 94.56 244 PHE A CA 1
ATOM 1775 C C . PHE A 1 244 ? -38.057 -15.413 58.079 1.00 94.56 244 PHE A C 1
ATOM 1777 O O . PHE A 1 244 ? -38.988 -14.608 58.178 1.00 94.56 244 PHE A O 1
ATOM 1784 N N . GLN A 1 245 ? -37.343 -15.822 59.120 1.00 94.88 245 GLN A N 1
ATOM 1785 C CA . GLN A 1 245 ? -37.473 -15.315 60.474 1.00 94.88 245 GLN A CA 1
ATOM 1786 C C . GLN A 1 245 ? -36.107 -15.287 61.158 1.00 94.88 245 GLN A C 1
ATOM 1788 O O . GLN A 1 245 ? -35.279 -16.167 60.948 1.00 94.88 245 GLN A O 1
ATOM 1793 N N . TRP A 1 246 ? -35.879 -14.284 62.000 1.00 95.75 246 TRP A N 1
ATOM 1794 C CA . TRP A 1 246 ? -34.784 -14.279 62.970 1.00 95.75 246 TRP A CA 1
ATOM 1795 C C . TRP A 1 246 ? -35.094 -13.323 64.121 1.00 95.75 246 TRP A C 1
ATOM 1797 O O . TRP A 1 246 ? -35.945 -12.438 64.007 1.00 95.75 246 TRP A O 1
ATOM 1807 N N . THR A 1 247 ? -34.362 -13.458 65.220 1.00 95.56 247 THR A N 1
ATOM 1808 C CA . THR A 1 247 ? -34.406 -12.542 66.362 1.00 95.56 247 THR A CA 1
ATOM 1809 C C . THR A 1 247 ? -33.113 -11.727 66.424 1.00 95.56 247 THR A C 1
ATOM 1811 O O . THR A 1 247 ? -32.014 -12.256 66.266 1.00 95.56 247 THR A O 1
ATOM 1814 N N . ILE A 1 248 ? -33.241 -10.416 66.631 1.00 94.75 248 ILE A N 1
ATOM 1815 C CA . ILE A 1 248 ? -32.122 -9.472 66.708 1.00 94.75 248 ILE A CA 1
ATOM 1816 C C . ILE A 1 248 ? -31.625 -9.370 68.152 1.00 94.75 248 ILE A C 1
ATOM 1818 O O . ILE A 1 248 ? -32.390 -9.002 69.045 1.00 94.75 248 ILE A O 1
ATOM 1822 N N . GLU A 1 249 ? -30.330 -9.602 68.370 1.00 93.56 249 GLU A N 1
ATOM 1823 C CA . GLU A 1 249 ? -29.656 -9.309 69.637 1.00 93.56 249 GLU A CA 1
ATOM 1824 C C . GLU A 1 249 ? -28.741 -8.084 69.524 1.00 93.56 249 GLU A C 1
ATOM 1826 O O . GLU A 1 249 ? -28.074 -7.865 68.514 1.00 93.56 249 GLU A O 1
ATOM 1831 N N . GLY A 1 250 ? -28.692 -7.280 70.590 1.00 89.81 250 GLY A N 1
ATOM 1832 C CA . GLY A 1 250 ? -27.800 -6.117 70.688 1.00 89.81 250 GLY A CA 1
ATOM 1833 C C . GLY A 1 250 ? -28.316 -4.819 70.052 1.00 89.81 250 GLY A C 1
ATOM 1834 O O . GLY A 1 250 ? -27.662 -3.794 70.200 1.00 89.81 250 GLY A O 1
ATOM 1835 N N . ALA A 1 251 ? -29.488 -4.838 69.411 1.00 91.44 251 ALA A N 1
ATOM 1836 C CA . ALA A 1 251 ? -30.155 -3.665 68.837 1.00 91.44 251 ALA A CA 1
ATOM 1837 C C . ALA A 1 251 ? -31.680 -3.824 68.879 1.00 91.44 251 ALA A C 1
ATOM 1839 O O . ALA A 1 251 ? -32.175 -4.950 68.918 1.00 91.44 251 ALA A O 1
ATOM 1840 N N . ASN A 1 252 ? -32.426 -2.718 68.830 1.00 90.75 252 ASN A N 1
ATOM 1841 C CA . ASN A 1 252 ? -33.881 -2.692 68.697 1.00 90.75 252 ASN A CA 1
ATOM 1842 C C . ASN A 1 252 ? -34.294 -2.291 67.283 1.00 90.75 252 ASN A C 1
ATOM 1844 O O . ASN A 1 252 ? -33.842 -1.279 66.750 1.00 90.75 252 ASN A O 1
ATOM 1848 N N . SER A 1 253 ? -35.220 -3.054 66.702 1.00 91.38 253 SER A N 1
ATOM 1849 C CA . SER A 1 253 ? -35.788 -2.741 65.393 1.00 91.38 253 SER A CA 1
ATOM 1850 C C . SER A 1 253 ? -37.147 -2.059 65.509 1.00 91.38 253 SER A C 1
ATOM 1852 O O . SER A 1 253 ? -38.013 -2.488 66.274 1.00 91.38 253 SER A O 1
ATOM 1854 N N . SER A 1 254 ? -37.330 -0.997 64.726 1.00 89.50 254 SER A N 1
ATOM 1855 C CA . SER A 1 254 ? -38.574 -0.220 64.639 1.00 89.50 254 SER A CA 1
ATOM 1856 C C . SER A 1 254 ? -39.309 -0.387 63.304 1.00 89.50 254 SER A C 1
ATOM 1858 O O . SER A 1 254 ? -40.429 0.103 63.149 1.00 89.50 254 SER A O 1
ATOM 1860 N N . GLY A 1 255 ? -38.704 -1.097 62.351 1.00 89.94 255 GLY A N 1
ATOM 1861 C CA . GLY A 1 255 ? -39.283 -1.385 61.046 1.00 89.94 255 GLY A CA 1
ATOM 1862 C C . GLY A 1 255 ? -38.301 -2.107 60.130 1.00 89.94 255 GLY A C 1
ATOM 1863 O O . GLY A 1 255 ? -37.094 -2.118 60.374 1.00 89.94 255 GLY A O 1
ATOM 1864 N N . ALA A 1 256 ? -38.830 -2.674 59.049 1.00 92.25 256 ALA A N 1
ATOM 1865 C CA . ALA A 1 256 ? -38.061 -3.271 57.966 1.00 92.25 256 ALA A CA 1
ATOM 1866 C C . ALA A 1 256 ? -38.713 -2.927 56.621 1.00 92.25 256 ALA A C 1
ATOM 1868 O O . ALA A 1 256 ? -39.940 -2.917 56.518 1.00 92.25 256 ALA A O 1
ATOM 1869 N N . SER A 1 257 ? -37.918 -2.612 55.598 1.00 91.62 257 SER A N 1
ATOM 1870 C CA . SER A 1 257 ? -38.418 -2.340 54.245 1.00 91.62 257 SER A CA 1
ATOM 1871 C C . SER A 1 257 ? -37.318 -2.439 53.183 1.00 91.62 257 SER A C 1
ATOM 1873 O O . SER A 1 257 ? -36.133 -2.348 53.493 1.00 91.62 257 SER A O 1
ATOM 1875 N N . GLY A 1 258 ? -37.710 -2.553 51.913 1.00 92.00 258 GLY A N 1
ATOM 1876 C CA . GLY A 1 258 ? -36.782 -2.552 50.778 1.00 92.00 258 GLY A CA 1
ATOM 1877 C C . GLY A 1 258 ? -36.086 -3.896 50.541 1.00 92.00 258 GLY A C 1
ATOM 1878 O O . GLY A 1 258 ? -36.524 -4.928 51.044 1.00 92.00 258 GLY A O 1
ATOM 1879 N N . GLY A 1 259 ? -35.021 -3.864 49.739 1.00 92.44 259 GLY A N 1
ATOM 1880 C CA . GLY A 1 259 ? -34.267 -5.050 49.330 1.00 92.44 259 GLY A CA 1
ATOM 1881 C C . GLY A 1 259 ? -35.019 -5.976 48.370 1.00 92.44 259 GLY A C 1
ATOM 1882 O O . GLY A 1 259 ? -36.092 -5.653 47.839 1.00 92.44 259 GLY A O 1
ATOM 1883 N N . ASP A 1 260 ? -34.441 -7.152 48.167 1.00 94.62 260 ASP A N 1
ATOM 1884 C CA . ASP A 1 260 ? -34.985 -8.211 47.325 1.00 94.62 260 ASP A CA 1
ATOM 1885 C C . ASP A 1 260 ? -36.286 -8.777 47.901 1.00 94.62 260 ASP A C 1
ATOM 1887 O O . ASP A 1 260 ? -37.185 -9.136 47.142 1.00 94.62 260 ASP A O 1
ATOM 1891 N N . ALA A 1 261 ? -36.453 -8.759 49.230 1.00 94.44 261 ALA A N 1
ATOM 1892 C CA . ALA A 1 261 ? -37.703 -9.145 49.876 1.00 94.44 261 ALA A CA 1
ATOM 1893 C C . ALA A 1 261 ? -38.861 -8.238 49.424 1.00 94.44 261 ALA A C 1
ATOM 1895 O O . ALA A 1 261 ? -39.889 -8.726 48.952 1.00 94.44 261 ALA A O 1
ATOM 1896 N N . ALA A 1 262 ? -38.703 -6.912 49.489 1.00 93.56 262 ALA A N 1
ATOM 1897 C CA . ALA A 1 262 ? -39.749 -6.000 49.021 1.00 93.56 262 ALA A CA 1
ATOM 1898 C C . ALA A 1 262 ? -40.010 -6.141 47.511 1.00 93.56 262 ALA A C 1
ATOM 1900 O O . ALA A 1 262 ? -41.165 -6.104 47.083 1.00 93.56 262 ALA A O 1
ATOM 1901 N N . SER A 1 263 ? -38.957 -6.351 46.714 1.00 94.00 263 SER A N 1
ATOM 1902 C CA . SER A 1 263 ? -39.057 -6.541 45.259 1.00 94.00 263 SER A CA 1
ATOM 1903 C C . SER A 1 263 ? -39.794 -7.831 44.880 1.00 94.00 263 SER A C 1
ATOM 1905 O O . SER A 1 263 ? -40.577 -7.837 43.931 1.00 94.00 263 SER A O 1
ATOM 1907 N N . ALA A 1 264 ? -39.616 -8.900 45.659 1.00 92.88 264 ALA A N 1
ATOM 1908 C CA . ALA A 1 264 ? -40.343 -10.162 45.525 1.00 92.88 264 ALA A CA 1
ATOM 1909 C C . ALA A 1 264 ? -41.745 -10.138 46.177 1.00 92.88 264 ALA A C 1
ATOM 1911 O O . ALA A 1 264 ? -42.456 -11.146 46.178 1.00 92.88 264 ALA A O 1
ATOM 1912 N N . GLY A 1 265 ? -42.179 -8.989 46.710 1.00 92.94 265 GLY A N 1
ATOM 1913 C CA . GLY A 1 265 ? -43.512 -8.807 47.287 1.00 92.94 265 GLY A CA 1
ATOM 1914 C C . GLY A 1 265 ? -43.679 -9.393 48.691 1.00 92.94 265 GLY A C 1
ATOM 1915 O O . GLY A 1 265 ? -44.803 -9.710 49.091 1.00 92.94 265 GLY A O 1
ATOM 1916 N N . PHE A 1 266 ? -42.587 -9.558 49.441 1.00 95.44 266 PHE A N 1
ATOM 1917 C CA . PHE A 1 266 ? -42.648 -9.936 50.848 1.00 95.44 266 PHE A CA 1
ATOM 1918 C C . PHE A 1 266 ? -43.201 -8.803 51.709 1.00 95.44 266 PHE A C 1
ATOM 1920 O O . PHE A 1 266 ? -42.853 -7.631 51.561 1.00 95.44 266 PHE A O 1
ATOM 1927 N N . PHE A 1 267 ? -44.022 -9.185 52.680 1.00 93.50 267 PHE A N 1
ATOM 1928 C CA . PHE A 1 267 ? -44.358 -8.361 53.825 1.00 93.50 267 PHE A CA 1
ATOM 1929 C C . PHE A 1 267 ? -43.347 -8.658 54.927 1.00 93.50 267 PHE A C 1
ATOM 1931 O O . PHE A 1 267 ? -43.364 -9.741 55.509 1.00 93.50 267 PHE A O 1
ATOM 1938 N N . VAL A 1 268 ? -42.468 -7.692 55.200 1.00 94.88 268 VAL A N 1
ATOM 1939 C CA . VAL A 1 268 ? -41.477 -7.781 56.276 1.00 94.88 268 VAL A CA 1
ATOM 1940 C C . VAL A 1 268 ? -41.961 -6.955 57.463 1.00 94.88 268 VAL A C 1
ATOM 1942 O O . VAL A 1 268 ? -42.264 -5.770 57.324 1.00 94.88 268 VAL A O 1
ATOM 1945 N N . GLN A 1 269 ? -42.072 -7.582 58.630 1.00 92.50 269 GLN A N 1
ATOM 1946 C CA . GLN A 1 269 ? -42.477 -6.932 59.872 1.00 92.50 269 GLN A CA 1
ATOM 1947 C C . GLN A 1 269 ? -41.476 -7.204 60.984 1.00 92.50 269 GLN A C 1
ATOM 1949 O O . GLN A 1 269 ? -40.832 -8.249 61.034 1.00 92.50 269 GLN A O 1
ATOM 1954 N N . THR A 1 270 ? -41.381 -6.246 61.899 1.00 92.38 270 THR A N 1
ATOM 1955 C CA . THR A 1 270 ? -40.505 -6.305 63.066 1.00 92.38 270 THR A CA 1
ATOM 1956 C C . THR A 1 270 ? -41.352 -6.115 64.317 1.00 92.38 270 THR A C 1
ATOM 1958 O O . THR A 1 270 ? -42.098 -5.137 64.411 1.00 92.38 270 THR A O 1
ATOM 1961 N N . GLY A 1 271 ? -41.258 -7.027 65.282 1.00 88.56 271 GLY A N 1
ATOM 1962 C CA . GLY A 1 271 ? -41.984 -6.935 66.549 1.00 88.56 271 GLY A CA 1
ATOM 1963 C C . GLY A 1 271 ? -41.266 -7.696 67.656 1.00 88.56 271 GLY A C 1
ATOM 1964 O O . GLY A 1 271 ? -40.862 -8.832 67.450 1.00 88.56 271 GLY A O 1
ATOM 1965 N N . ASN A 1 272 ? -41.093 -7.071 68.829 1.00 85.56 272 ASN A N 1
ATOM 1966 C CA . ASN A 1 272 ? -40.310 -7.625 69.949 1.00 85.56 272 ASN A CA 1
ATOM 1967 C C . ASN A 1 272 ? -38.913 -8.137 69.524 1.00 85.56 272 ASN A C 1
ATOM 1969 O O . ASN A 1 272 ? -38.483 -9.189 69.980 1.00 85.56 272 ASN A O 1
ATOM 1973 N N . ASN A 1 273 ? -38.234 -7.412 68.625 1.00 88.00 273 ASN A N 1
ATOM 1974 C CA . ASN A 1 273 ? -36.924 -7.754 68.046 1.00 88.00 273 ASN A CA 1
ATOM 1975 C C . ASN A 1 273 ? -36.904 -8.998 67.141 1.00 88.00 273 ASN A C 1
ATOM 1977 O O . ASN A 1 273 ? -35.857 -9.309 66.579 1.00 88.00 273 ASN A O 1
ATOM 1981 N N . THR A 1 274 ? -38.039 -9.657 66.921 1.00 93.69 274 THR A N 1
ATOM 1982 C CA . THR A 1 274 ? -38.187 -10.674 65.878 1.00 93.69 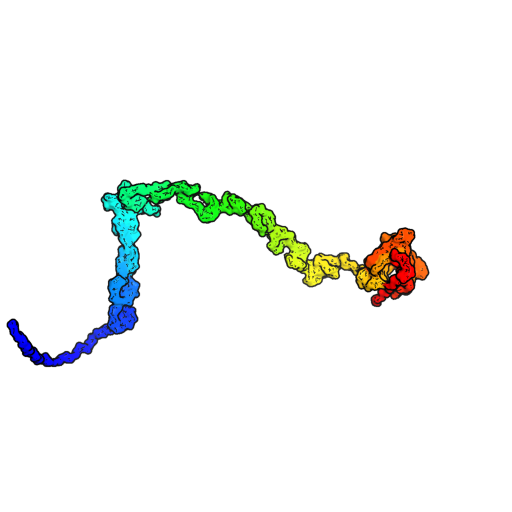274 THR A CA 1
ATOM 1983 C C . THR A 1 274 ? -38.521 -10.003 64.549 1.00 93.69 274 THR A C 1
ATOM 1985 O O . THR A 1 274 ? -39.422 -9.159 64.473 1.00 93.69 274 THR A O 1
ATOM 1988 N N . VAL A 1 275 ? -37.790 -10.375 63.502 1.00 95.62 275 VAL A N 1
ATOM 1989 C CA . VAL A 1 275 ? -38.058 -10.009 62.111 1.00 95.62 275 VAL A CA 1
ATOM 1990 C C . VAL A 1 275 ? -38.697 -11.203 61.429 1.00 95.62 275 VAL A C 1
ATOM 1992 O O . VAL A 1 275 ? -38.187 -12.314 61.533 1.00 95.62 275 VAL A O 1
ATOM 1995 N N . ILE A 1 276 ? -39.804 -10.973 60.731 1.00 94.50 276 ILE A N 1
ATOM 1996 C CA . ILE A 1 276 ? -40.503 -12.000 59.959 1.00 94.50 276 ILE A CA 1
ATOM 1997 C C . ILE A 1 276 ? -40.784 -11.435 58.573 1.00 94.50 276 ILE A C 1
ATOM 1999 O O . ILE A 1 276 ? -41.351 -10.347 58.451 1.00 94.50 276 ILE A O 1
ATOM 2003 N N . GLY A 1 277 ? -40.407 -12.178 57.538 1.00 94.38 277 GLY A N 1
ATOM 2004 C CA . GLY A 1 277 ? -40.715 -11.877 56.147 1.00 94.38 277 GLY A CA 1
ATOM 2005 C C . GLY A 1 277 ? -41.452 -13.035 55.496 1.00 94.38 277 GLY A C 1
ATOM 2006 O O . GLY A 1 277 ? -40.950 -14.155 55.468 1.00 94.38 277 GLY A O 1
ATOM 2007 N N . PHE A 1 278 ? -42.638 -12.770 54.952 1.00 92.25 278 PHE A N 1
ATOM 2008 C CA . PHE A 1 278 ? -43.420 -13.771 54.216 1.00 92.25 278 PHE A CA 1
ATOM 2009 C C . PHE A 1 278 ? -44.205 -13.136 53.055 1.00 92.25 278 PHE A C 1
ATOM 2011 O O . PHE A 1 278 ? -44.452 -11.929 53.049 1.00 92.25 278 PHE A O 1
ATOM 2018 N N . SER A 1 279 ? -44.612 -13.932 52.062 1.00 92.19 279 SER A N 1
ATOM 2019 C CA . SER A 1 279 ? -45.395 -13.460 50.910 1.00 92.19 279 SER A CA 1
ATOM 2020 C C . SER A 1 279 ? -46.814 -14.039 50.911 1.00 92.19 279 SER A C 1
ATOM 2022 O O . SER A 1 279 ? -47.002 -15.251 50.869 1.00 92.19 279 SER A O 1
ATOM 2024 N N . PHE A 1 280 ? -47.846 -13.184 50.887 1.00 87.19 280 PHE A N 1
ATOM 2025 C CA . PHE A 1 280 ? -49.248 -13.631 50.764 1.00 87.19 280 PHE A CA 1
ATOM 2026 C C . PHE A 1 280 ? -49.595 -14.174 49.370 1.00 87.19 280 PHE A C 1
ATOM 2028 O O . PHE A 1 280 ? -50.613 -14.846 49.204 1.00 87.19 280 PHE A O 1
ATOM 2035 N N . THR A 1 281 ? -48.787 -13.847 48.361 1.00 89.56 281 THR A N 1
ATOM 2036 C CA . THR A 1 281 ? -49.002 -14.243 46.963 1.00 89.56 281 THR A CA 1
ATOM 2037 C C . THR A 1 281 ? -48.145 -15.436 46.548 1.00 89.56 281 THR A C 1
ATOM 2039 O O . THR A 1 281 ? -48.223 -15.841 45.391 1.00 89.56 281 THR A O 1
ATOM 2042 N N . GLY A 1 282 ? -47.337 -15.987 47.464 1.00 83.69 282 GLY A N 1
ATOM 2043 C CA . GLY A 1 282 ? -46.372 -17.049 47.167 1.00 83.69 282 GLY A CA 1
ATOM 2044 C C . GLY A 1 282 ? -45.173 -16.570 46.343 1.00 83.69 282 GLY A C 1
ATOM 2045 O O . GLY A 1 282 ? -44.645 -17.334 45.544 1.00 83.69 282 GLY A O 1
ATOM 2046 N N . GLY A 1 283 ? -44.792 -15.294 46.473 1.00 89.69 283 GLY A N 1
ATOM 2047 C CA . GLY A 1 283 ? -43.559 -14.773 45.882 1.00 89.69 283 GLY A CA 1
ATOM 2048 C C . GLY A 1 283 ? -42.324 -15.331 46.590 1.00 89.69 283 GLY A C 1
ATOM 2049 O O . GLY A 1 283 ? -42.370 -15.597 47.789 1.00 89.69 283 GLY A O 1
ATOM 2050 N N . THR A 1 284 ? -41.234 -15.490 45.844 1.00 92.56 284 THR A N 1
ATOM 2051 C CA . THR A 1 284 ? -39.963 -16.049 46.324 1.00 92.56 284 THR A CA 1
ATOM 2052 C C . THR A 1 284 ? -38.814 -15.105 45.978 1.00 92.56 284 THR A C 1
ATOM 2054 O O . THR A 1 284 ? -38.798 -14.547 44.878 1.00 92.56 284 THR A O 1
ATOM 2057 N N . VAL A 1 285 ? -37.839 -14.941 46.875 1.00 93.88 285 VAL A N 1
ATOM 2058 C CA . VAL A 1 285 ? -36.547 -14.322 46.527 1.00 93.88 285 VAL A CA 1
ATOM 2059 C C . VAL A 1 285 ? -35.671 -15.399 45.896 1.00 93.88 285 VAL A C 1
ATOM 2061 O O . VAL A 1 285 ? -35.550 -16.491 46.448 1.00 93.88 285 VAL A O 1
ATOM 2064 N N . SER A 1 286 ? -35.092 -15.120 44.731 1.00 93.19 286 SER A N 1
ATOM 2065 C CA . SER A 1 286 ? -34.213 -16.069 44.040 1.00 93.19 286 SER A CA 1
ATOM 2066 C C . SER A 1 286 ? -32.957 -16.380 44.855 1.00 93.19 286 SER A C 1
ATOM 2068 O O . SER A 1 286 ? -32.461 -15.524 45.586 1.00 93.19 286 SER A O 1
ATOM 2070 N N . SER A 1 287 ? -32.410 -17.583 44.682 1.00 92.25 287 SER A N 1
ATOM 2071 C CA . SER A 1 287 ? -31.083 -17.915 45.199 1.00 92.25 287 SER A CA 1
ATOM 2072 C C . SER A 1 287 ? -30.004 -16.985 44.639 1.00 92.25 287 SER A C 1
ATOM 2074 O O . SER A 1 287 ? -30.129 -16.428 43.543 1.00 92.25 287 SER A O 1
ATOM 2076 N N . GLY A 1 288 ? -28.925 -16.833 45.400 1.00 92.44 288 GLY A N 1
ATOM 2077 C CA . GLY A 1 288 ? -27.848 -15.903 45.109 1.00 92.44 288 GLY A CA 1
ATOM 2078 C C . GLY A 1 288 ? -27.586 -14.981 46.287 1.00 92.44 288 GLY A C 1
ATOM 2079 O O . GLY A 1 288 ? -27.692 -15.371 47.450 1.00 92.44 288 GLY A O 1
ATOM 2080 N N . CYS A 1 289 ? -27.199 -13.757 45.969 1.00 93.19 289 CYS A N 1
ATOM 2081 C CA . CYS A 1 289 ? -26.684 -12.804 46.929 1.00 93.19 289 CYS A CA 1
ATOM 2082 C C . CYS A 1 289 ? -27.158 -11.391 46.617 1.00 93.19 289 CYS A C 1
ATOM 2084 O O . CYS A 1 289 ? -27.400 -11.045 45.461 1.00 93.19 289 CYS A O 1
ATOM 2086 N N . GLY A 1 290 ? -27.255 -10.569 47.657 1.00 92.06 290 GLY A N 1
ATOM 2087 C CA . GLY A 1 290 ? -27.735 -9.201 47.527 1.00 92.06 290 GLY A CA 1
ATOM 2088 C C . GLY A 1 290 ? -28.133 -8.597 48.864 1.00 92.06 290 GLY A C 1
ATOM 2089 O O . GLY A 1 290 ? -27.649 -9.008 49.923 1.00 92.06 290 GLY A O 1
ATOM 2090 N N . ILE A 1 291 ? -29.035 -7.618 48.803 1.00 93.81 291 ILE A N 1
ATOM 2091 C CA . ILE A 1 291 ? -29.650 -6.987 49.973 1.00 93.81 291 ILE A CA 1
ATOM 2092 C C . ILE A 1 291 ? -31.018 -7.626 50.183 1.00 93.81 291 ILE A C 1
ATOM 2094 O O . ILE A 1 291 ? -31.922 -7.445 49.372 1.00 93.81 291 ILE A O 1
ATOM 2098 N N . LEU A 1 292 ? -31.199 -8.339 51.291 1.00 95.06 292 LEU A N 1
ATOM 2099 C CA . LEU A 1 292 ? -32.455 -9.015 51.598 1.00 95.06 292 LEU A CA 1
ATOM 2100 C C . LEU A 1 292 ? -33.533 -8.004 52.001 1.00 95.06 292 LEU A C 1
ATOM 2102 O O . LEU A 1 292 ? -34.622 -7.988 51.437 1.00 95.06 292 LEU A O 1
ATOM 2106 N N . THR A 1 293 ? -33.224 -7.146 52.975 1.00 95.38 293 THR A N 1
ATOM 2107 C CA . THR A 1 293 ? -34.109 -6.092 53.489 1.00 95.38 293 THR A CA 1
ATOM 2108 C C . THR A 1 293 ? -33.283 -5.042 54.234 1.00 95.38 293 THR A C 1
ATOM 2110 O O . THR A 1 293 ? -32.186 -5.334 54.704 1.00 95.38 293 THR A O 1
ATOM 2113 N N . ASN A 1 294 ? -33.824 -3.837 54.412 1.00 93.88 294 ASN A N 1
ATOM 2114 C CA . ASN A 1 294 ? -33.231 -2.815 55.276 1.00 93.88 294 ASN A CA 1
ATOM 2115 C C . ASN A 1 294 ? -34.025 -2.711 56.579 1.00 93.88 294 ASN A C 1
ATOM 2117 O O . ASN A 1 294 ? -35.244 -2.529 56.556 1.00 93.88 294 ASN A O 1
ATOM 2121 N N . LEU A 1 295 ? -33.344 -2.833 57.712 1.00 93.50 295 LEU A N 1
ATOM 2122 C CA . LEU A 1 295 ? -33.867 -2.687 59.063 1.00 93.50 295 LEU A CA 1
ATOM 2123 C C . LEU A 1 295 ? -33.640 -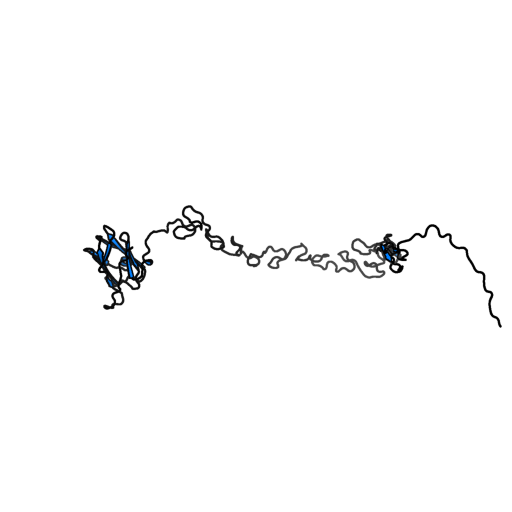1.259 59.568 1.00 93.50 295 LEU A C 1
ATOM 2125 O O . LEU A 1 295 ? -32.579 -0.670 59.380 1.00 93.50 295 LEU A O 1
ATOM 2129 N N . ILE A 1 296 ? -34.627 -0.718 60.276 1.00 92.50 296 ILE A N 1
ATOM 2130 C CA . ILE A 1 296 ? -34.491 0.542 61.009 1.00 92.50 296 ILE A CA 1
ATOM 2131 C C . ILE A 1 296 ? -34.101 0.196 62.444 1.00 92.50 296 ILE A C 1
ATOM 2133 O O . ILE A 1 296 ? -34.968 -0.139 63.261 1.00 92.50 296 ILE A O 1
ATOM 2137 N N . LEU A 1 297 ? -32.800 0.246 62.722 1.00 91.75 297 LEU A N 1
ATOM 2138 C CA . LEU A 1 297 ? -32.199 -0.100 64.011 1.00 91.75 297 LEU A CA 1
ATOM 2139 C C . LEU A 1 297 ? -31.758 1.153 64.781 1.00 91.75 297 LEU A C 1
ATOM 2141 O O . LEU A 1 297 ? -31.451 2.183 64.182 1.00 91.75 297 LEU A O 1
ATOM 2145 N N . ASP A 1 298 ? -31.729 1.070 66.110 1.00 90.25 298 ASP A N 1
ATOM 2146 C CA . ASP A 1 298 ? -31.166 2.112 66.983 1.00 90.25 298 ASP A CA 1
ATOM 2147 C C . ASP A 1 298 ? -29.637 2.010 67.151 1.00 90.25 298 ASP A C 1
ATOM 2149 O O . ASP A 1 298 ? -28.975 3.020 67.400 1.00 90.25 298 ASP A O 1
ATOM 2153 N N . SER A 1 299 ? -29.076 0.813 66.982 1.00 89.06 299 SER A N 1
ATOM 2154 C CA . SER A 1 299 ? -27.642 0.516 66.951 1.00 89.06 299 SER A CA 1
ATOM 2155 C C . SER A 1 299 ? -27.346 -0.693 66.059 1.00 89.06 299 SER A C 1
ATOM 2157 O O . SER A 1 299 ? -28.265 -1.380 65.618 1.00 89.06 299 SER A O 1
ATOM 2159 N N . GLU A 1 300 ? -26.066 -0.988 65.813 1.00 87.19 300 GLU A N 1
ATOM 2160 C CA . GLU A 1 300 ? -25.695 -2.224 65.117 1.00 87.19 300 GLU A CA 1
ATOM 2161 C C . GLU A 1 300 ? -25.970 -3.458 65.991 1.00 87.19 300 GLU A C 1
ATOM 2163 O O . GLU A 1 300 ? -25.679 -3.436 67.195 1.00 87.19 300 GLU A O 1
ATOM 2168 N N . PRO A 1 301 ? -26.534 -4.531 65.413 1.00 90.31 301 PRO A N 1
ATOM 2169 C CA . PRO A 1 301 ? -26.820 -5.753 66.143 1.00 90.31 301 PRO A CA 1
ATOM 2170 C C . PRO A 1 301 ? -25.526 -6.521 66.420 1.00 90.31 301 PRO A C 1
ATOM 2172 O O . PRO A 1 301 ? -24.616 -6.568 65.595 1.00 90.31 301 PRO A O 1
ATOM 2175 N N . THR A 1 302 ? -25.447 -7.183 67.573 1.00 90.50 302 THR A N 1
ATOM 2176 C CA . THR A 1 302 ? -24.314 -8.069 67.874 1.00 90.50 302 THR A CA 1
ATOM 2177 C C . THR A 1 302 ? -24.418 -9.385 67.112 1.00 90.50 302 THR A C 1
ATOM 2179 O O . THR A 1 302 ? -23.402 -9.953 66.712 1.00 90.50 302 THR A O 1
ATOM 2182 N N . GLN A 1 303 ? -25.643 -9.890 66.941 1.00 92.81 303 GLN A N 1
ATOM 2183 C CA . GLN A 1 303 ? -25.932 -11.084 66.151 1.00 92.81 303 GLN A CA 1
ATOM 2184 C C . GLN A 1 303 ? -27.417 -11.217 65.821 1.00 92.81 303 GLN A C 1
ATOM 2186 O O . GLN A 1 303 ? -28.275 -10.636 66.491 1.00 92.81 303 GLN A O 1
ATOM 2191 N N . PHE A 1 304 ? -27.708 -12.048 64.823 1.00 94.44 304 PHE A N 1
ATOM 2192 C CA . PHE A 1 304 ? -29.030 -12.630 64.626 1.00 94.44 304 PHE A CA 1
ATOM 2193 C C . PHE A 1 304 ? -29.045 -14.064 65.159 1.00 94.44 304 PHE A C 1
ATOM 2195 O O . PHE A 1 304 ? -28.134 -14.847 64.890 1.00 94.44 304 PHE A O 1
ATOM 2202 N N . ILE A 1 305 ? -30.078 -14.393 65.929 1.00 93.38 305 ILE A N 1
ATOM 2203 C CA . ILE A 1 305 ? -30.312 -15.724 66.502 1.00 93.38 305 ILE A CA 1
ATOM 2204 C C . ILE A 1 305 ? -31.649 -16.274 66.020 1.00 93.38 305 ILE A C 1
ATOM 2206 O O . ILE A 1 305 ? -32.450 -15.536 65.450 1.00 93.38 305 ILE A O 1
ATOM 2210 N N . GLU A 1 306 ? -31.894 -17.565 66.268 1.00 92.12 306 GLU A N 1
ATOM 2211 C CA . GLU A 1 306 ? -33.153 -18.230 65.886 1.00 92.12 306 GLU A CA 1
ATOM 2212 C C . GLU A 1 306 ? -33.473 -18.022 64.394 1.00 92.12 306 GLU A C 1
ATOM 2214 O O . GLU A 1 306 ? -34.607 -17.737 64.015 1.00 92.12 306 GLU A O 1
ATOM 2219 N N . ILE A 1 307 ? -32.428 -18.094 63.559 1.00 94.56 307 ILE A N 1
ATOM 2220 C CA . ILE A 1 307 ? -32.519 -17.867 62.119 1.00 94.56 307 ILE A CA 1
ATOM 2221 C C . ILE A 1 307 ? -33.199 -19.074 61.474 1.00 94.56 307 ILE A C 1
ATOM 2223 O O . ILE A 1 307 ? -32.679 -20.189 61.517 1.00 94.56 307 ILE A O 1
ATOM 2227 N N . GLU A 1 308 ? -34.336 -18.827 60.840 1.00 92.56 308 GLU A N 1
ATOM 2228 C CA . GLU A 1 308 ? -35.132 -19.815 60.126 1.00 92.56 308 GLU A CA 1
ATOM 2229 C C . GLU A 1 308 ? -35.444 -19.293 58.723 1.00 92.56 308 GLU A C 1
ATOM 2231 O O . GLU A 1 308 ? -35.924 -18.173 58.551 1.00 92.56 308 GLU A O 1
ATOM 2236 N N . PHE A 1 309 ? -35.173 -20.112 57.711 1.00 92.44 309 PHE A N 1
ATOM 2237 C CA . PHE A 1 309 ? -35.526 -19.840 56.321 1.00 92.44 309 PHE A CA 1
ATOM 2238 C C . PHE A 1 309 ? -36.387 -20.980 55.784 1.00 92.44 309 PHE A C 1
ATOM 2240 O O . PHE A 1 309 ? -36.173 -22.148 56.115 1.00 92.44 309 PHE A O 1
ATOM 2247 N N . GLU A 1 310 ? -37.353 -20.630 54.943 1.00 89.25 310 GLU A N 1
ATOM 2248 C CA . GLU A 1 310 ? -38.207 -21.569 54.222 1.00 89.25 310 GLU A CA 1
ATOM 2249 C C . GLU A 1 310 ? -37.860 -21.529 52.733 1.00 89.25 310 GLU A C 1
ATOM 2251 O O . GLU A 1 310 ? -37.699 -20.447 52.161 1.00 89.25 310 GLU A O 1
ATOM 2256 N N . ASP A 1 311 ? -37.737 -22.705 52.116 1.00 84.75 311 ASP A N 1
ATOM 2257 C CA . ASP A 1 311 ? -37.479 -22.837 50.683 1.00 84.75 311 ASP A CA 1
ATOM 2258 C C . ASP A 1 311 ? -38.779 -22.896 49.858 1.00 84.75 311 ASP A C 1
ATOM 2260 O O . ASP A 1 311 ? -39.891 -22.886 50.386 1.00 84.75 311 ASP A O 1
ATOM 2264 N N . ASP A 1 312 ? -38.679 -22.910 48.531 1.00 80.50 312 ASP A N 1
ATOM 2265 C CA . ASP A 1 312 ? -39.829 -23.024 47.620 1.00 80.50 312 ASP A CA 1
ATOM 2266 C C . ASP A 1 312 ? -40.200 -24.474 47.271 1.00 80.50 312 ASP A C 1
ATOM 2268 O O . ASP A 1 312 ? -41.139 -24.719 46.505 1.00 80.50 312 ASP A O 1
ATOM 2272 N N . THR A 1 313 ? -39.512 -25.461 47.855 1.00 76.00 313 THR A N 1
ATOM 2273 C CA . THR A 1 313 ? -39.695 -26.872 47.502 1.00 76.00 313 THR A CA 1
ATOM 2274 C C . THR A 1 313 ? -40.870 -27.527 48.234 1.00 76.00 313 THR A C 1
ATOM 2276 O O . THR A 1 313 ? -41.216 -28.673 47.931 1.00 76.00 313 THR A O 1
ATOM 2279 N N . ASN A 1 314 ? -41.539 -26.803 49.149 1.00 61.03 314 ASN A N 1
ATOM 2280 C CA . ASN A 1 314 ? -42.625 -27.304 50.007 1.00 61.03 314 ASN A CA 1
ATOM 2281 C C . ASN A 1 314 ? -42.234 -28.590 50.765 1.00 61.03 314 ASN A C 1
ATOM 2283 O O . ASN A 1 314 ? -43.090 -29.430 51.070 1.00 61.03 314 ASN A O 1
ATOM 2287 N N . ASN A 1 315 ? -40.941 -28.785 51.041 1.00 66.88 315 ASN A N 1
ATOM 2288 C CA . ASN A 1 315 ? -40.448 -29.952 51.754 1.00 66.88 315 ASN A CA 1
ATOM 2289 C C . ASN A 1 315 ? -40.334 -29.646 53.258 1.00 66.88 315 ASN A C 1
ATOM 2291 O O . ASN A 1 315 ? -39.361 -29.025 53.677 1.00 66.88 315 ASN A O 1
ATOM 2295 N N . PRO A 1 316 ? -41.243 -30.154 54.114 1.00 61.06 316 PRO A N 1
ATOM 2296 C CA . PRO A 1 316 ? -41.214 -29.872 55.552 1.00 61.06 316 PRO A CA 1
ATOM 2297 C C . PRO A 1 316 ? -40.007 -30.494 56.279 1.00 61.06 316 PRO A C 1
ATOM 2299 O O . PRO A 1 316 ? -39.855 -30.308 57.483 1.00 61.06 316 PRO A O 1
ATOM 2302 N N . PHE A 1 317 ? -39.173 -31.269 55.578 1.00 59.19 317 PHE A N 1
ATOM 2303 C CA . PHE A 1 317 ? -37.962 -31.893 56.112 1.00 59.19 317 PHE A CA 1
ATOM 2304 C C . PHE A 1 317 ? -36.669 -31.213 55.650 1.00 59.19 317 PHE A C 1
ATOM 2306 O O . PHE A 1 317 ? -35.592 -31.647 56.061 1.00 59.19 317 PHE A O 1
ATOM 2313 N N . PHE A 1 318 ? -36.754 -30.185 54.803 1.00 66.06 318 PHE A N 1
ATOM 2314 C CA . PHE A 1 318 ? -35.600 -29.407 54.373 1.00 66.06 318 PHE A CA 1
ATOM 2315 C C . PHE A 1 318 ? -35.709 -27.996 54.945 1.00 66.06 318 PHE A C 1
ATOM 2317 O O . PHE A 1 318 ? -36.443 -27.159 54.436 1.00 66.06 318 PHE A O 1
ATOM 2324 N N . GLN A 1 319 ? -34.993 -27.753 56.041 1.00 69.25 319 GLN A N 1
ATOM 2325 C CA . GLN A 1 319 ? -34.788 -26.405 56.559 1.00 69.25 319 GLN A CA 1
ATOM 2326 C C . GLN A 1 319 ? -33.331 -26.025 56.304 1.00 69.25 319 GLN A C 1
ATOM 2328 O O . GLN A 1 319 ? -32.439 -26.602 56.941 1.00 69.25 319 GLN A O 1
ATOM 2333 N N . PRO A 1 320 ? -33.060 -25.128 55.341 1.00 79.81 320 PRO A N 1
ATOM 2334 C CA . PRO A 1 320 ? -31.702 -24.689 55.086 1.00 79.81 320 PRO A CA 1
ATOM 2335 C C . PRO A 1 320 ? -31.146 -23.998 56.333 1.00 79.81 320 PRO A C 1
ATOM 2337 O O . PRO A 1 320 ? -31.805 -23.183 56.976 1.00 79.81 320 PRO A O 1
ATOM 2340 N N . THR A 1 321 ? -29.920 -24.358 56.704 1.00 86.50 321 THR A N 1
ATOM 2341 C CA . THR A 1 321 ? -29.233 -23.746 57.843 1.00 86.50 321 THR A CA 1
ATOM 2342 C C . THR A 1 321 ? -28.524 -22.486 57.367 1.00 86.50 321 THR A C 1
ATOM 2344 O O . THR A 1 321 ? -27.545 -22.587 56.633 1.00 86.50 321 THR A O 1
ATOM 2347 N N . VAL A 1 322 ? -28.999 -21.320 57.805 1.00 92.12 322 VAL A N 1
ATOM 2348 C CA . VAL A 1 322 ? -28.373 -20.018 57.544 1.00 92.12 322 VAL A CA 1
ATOM 2349 C C . VAL A 1 322 ? -27.775 -19.480 58.839 1.00 92.12 322 VAL A C 1
ATOM 2351 O O . VAL A 1 322 ? -28.420 -19.524 59.884 1.00 92.12 322 VAL A O 1
ATOM 2354 N N . ASN A 1 323 ? -26.544 -18.973 58.782 1.00 93.12 323 ASN A N 1
ATOM 2355 C CA . ASN A 1 323 ? -25.835 -18.447 59.950 1.00 93.12 323 ASN A CA 1
ATOM 2356 C C . ASN A 1 323 ? -25.659 -16.927 59.868 1.00 93.12 323 ASN A C 1
ATOM 2358 O O . ASN A 1 323 ? -25.588 -16.351 58.784 1.00 93.12 323 ASN A O 1
ATOM 2362 N N . TYR A 1 324 ? -25.531 -16.275 61.022 1.00 92.19 324 TYR A N 1
ATOM 2363 C CA . TYR A 1 324 ? -25.101 -14.881 61.071 1.00 92.19 324 TYR A CA 1
ATOM 2364 C C . TYR A 1 324 ? -23.581 -14.796 60.900 1.00 92.19 324 TYR A C 1
ATOM 2366 O O . TYR A 1 324 ? -22.834 -15.507 61.576 1.00 92.19 324 TYR A O 1
ATOM 2374 N N . TYR A 1 325 ? -23.123 -13.937 59.996 1.00 90.31 325 TYR A N 1
ATOM 2375 C CA . TYR A 1 325 ? -21.709 -13.635 59.820 1.00 90.31 325 TYR A CA 1
ATOM 2376 C C . TYR A 1 325 ? -21.277 -12.584 60.850 1.00 90.31 325 TYR A C 1
ATOM 2378 O O . TYR A 1 325 ? -21.890 -11.525 60.948 1.00 90.31 325 TYR A O 1
ATOM 2386 N N . GLN A 1 326 ? -20.232 -12.878 61.622 1.00 79.88 326 GLN A N 1
ATOM 2387 C CA . GLN A 1 326 ? -19.559 -11.905 62.486 1.00 79.88 326 GLN A CA 1
ATOM 2388 C C . GLN A 1 326 ? -18.179 -11.624 61.894 1.00 79.88 326 GLN A C 1
ATOM 2390 O O . GLN A 1 326 ? -17.444 -12.571 61.609 1.00 79.88 326 GLN A O 1
ATOM 2395 N N . GLU A 1 327 ? -17.862 -10.343 61.695 1.00 62.69 327 GLU A N 1
ATOM 2396 C CA . GLU A 1 327 ? -16.498 -9.888 61.384 1.00 62.69 327 GLU A CA 1
ATOM 2397 C C . GLU A 1 327 ? -15.535 -10.087 62.564 1.00 62.69 327 GLU A C 1
ATOM 2399 O O . GLU A 1 327 ? -15.957 -9.909 63.733 1.00 62.69 327 GLU A O 1
#

Secondary structure (DSSP, 8-state):
-------------------S----PBPTTS-BT---EE-TTS-EES-TTTPPPBPTTS-BT----B-TTS-BT---EE-TTS-EE---TTS----SSB-TTS-BT----B-TTS-BT---S-BTBBTBPPPTT-SSTT---B-TTS-BT----B-TTS-BT----B-TTS-BT---SPTTB-TTS-B----TTS-TTSB-TTS-BT--STT------GGGSPTTEEEEETTEEEEEESS-BSEEEEEEESS-EEEEE-HHHHHTT-EEEEETTEEEEE-TT---BPSEEEEEEEEEESS--SEEEEEEEE-SS--TT-----EE---

pLDDT: mean 84.41, std 13.13, range [37.31, 95.75]

Radius of gyration: 58.36 Å; Cα contacts (8 Å, |Δi|>4): 647; chains: 1; bounding box: 150×51×128 Å

Sequence (327 aa):
MKNLKYLYLLLILIFTNCENNPTIYTDCQGITNGLSIEDNCGICDNDPTNDCTLDCNNTWGGTSEYDGCGICGGSGKLNCDNECVNPNENGNYIDNSMDCFGDCNGDAIIDECNICNGPGAVYLCGCNGLENGKCDCFGNELDCSNECGGTALLDCNNECGGTSIIDECGECGGTGAEENFNCDGICIAQGNNLDNDGYDESGVCGGDNSTCSNEFNGCLLPINYIYSLNGTVYYNVDFNISGFQWTIEGANSSGASGGDAASAGFFVQTGNNTVIGFSFTGGTVSSGCGILTNLILDSEPTQFIEIEFEDDTNNPFFQPTVNYYQE

Mean predicted aligned error: 19.25 Å